Protein AF-A0A1I6SFQ9-F1 (afdb_monomer_lite)

Organism: NCBI:txid619731

Radius of gyration: 30.37 Å; chains: 1; bounding box: 78×84×82 Å

Sequence (287 aa):
MSGSRDRGQVLLVGAITVAIVFLALVAVVTGLVYTEATSSSATGNDRATTRATIHGLVDGIELLAASARNDETAQFDADLEGEIDEYVDWYRRTTVAGERVTLSVRAEVLEDEREVRRYTGARSPAAGPPRFDGEIARFRIEPGAALSDEEIVITATPEEGATRNITIAPTGDGAVSFRSPAGASCRIESTEAEFNLLTGGIDANATVPDDCEYDAIDRGIEYETIRVDPTSDAVLGSYDVVSRGPNPRTRGGDPAGVEFVDLEVRSDTGSTTSERTHRIMGFGDPS

Structure (mmCIF, N/CA/C/O backbone):
data_AF-A0A1I6SFQ9-F1
#
_entry.id   AF-A0A1I6SFQ9-F1
#
loop_
_atom_site.group_PDB
_atom_site.id
_atom_site.type_symbol
_atom_site.label_atom_id
_atom_site.label_alt_id
_atom_site.label_comp_id
_atom_site.label_asym_id
_atom_site.label_entity_id
_atom_site.label_seq_id
_atom_site.pdbx_PDB_ins_code
_atom_site.Cartn_x
_atom_site.Cartn_y
_atom_site.Cartn_z
_atom_site.occupancy
_atom_site.B_iso_or_equiv
_atom_site.auth_seq_id
_atom_site.auth_comp_id
_atom_site.auth_asym_id
_atom_site.auth_atom_id
_atom_site.pdbx_PDB_model_num
ATOM 1 N N . MET A 1 1 ? -58.178 -61.312 57.789 1.00 48.34 1 MET A N 1
ATOM 2 C CA . MET A 1 1 ? -57.826 -61.045 56.377 1.00 48.34 1 MET A CA 1
ATOM 3 C C . MET A 1 1 ? -57.714 -59.540 56.198 1.00 48.34 1 MET A C 1
ATOM 5 O O . MET A 1 1 ? -58.738 -58.892 56.068 1.00 48.34 1 MET A O 1
ATOM 9 N N . SER A 1 2 ? -56.506 -58.982 56.261 1.00 52.38 2 SER A N 1
ATOM 10 C CA . SER A 1 2 ? -56.244 -57.555 55.997 1.00 52.38 2 SER A CA 1
ATOM 11 C C . SER A 1 2 ? -54.741 -57.313 56.136 1.00 52.38 2 SER A C 1
ATOM 13 O O . SER A 1 2 ? -54.206 -57.535 57.217 1.00 52.38 2 SER A O 1
ATOM 15 N N . GLY A 1 3 ? -54.050 -56.911 55.064 1.00 53.56 3 GLY A N 1
ATOM 16 C CA . GLY A 1 3 ? -52.627 -56.558 55.186 1.00 53.56 3 GLY A CA 1
ATOM 17 C C . GLY A 1 3 ? -51.774 -56.494 53.916 1.00 53.56 3 GLY A C 1
ATOM 18 O O . GLY A 1 3 ? -50.557 -56.443 54.044 1.00 53.56 3 GLY A O 1
ATOM 19 N N . SER A 1 4 ? -52.342 -56.507 52.703 1.00 56.78 4 SER A N 1
ATOM 20 C CA . SER A 1 4 ? -51.544 -56.390 51.463 1.00 56.78 4 SER A CA 1
ATOM 21 C C . SER A 1 4 ? -51.919 -55.219 50.545 1.00 56.78 4 SER A C 1
ATOM 23 O O . SER A 1 4 ? -51.252 -55.021 49.533 1.00 56.78 4 SER A O 1
ATOM 25 N N . ARG A 1 5 ? -52.939 -54.412 50.883 1.00 55.81 5 ARG A N 1
ATOM 26 C CA . ARG A 1 5 ? -53.400 -53.298 50.028 1.00 55.81 5 ARG A CA 1
ATOM 27 C C . ARG A 1 5 ? -52.682 -51.961 50.250 1.00 55.81 5 ARG A C 1
ATOM 29 O O . ARG A 1 5 ? -52.651 -51.168 49.318 1.00 55.81 5 ARG A O 1
ATOM 36 N N . ASP A 1 6 ? -52.014 -51.750 51.384 1.00 58.47 6 ASP A N 1
ATOM 37 C CA . ASP A 1 6 ? -51.406 -50.440 51.681 1.00 58.47 6 ASP A CA 1
ATOM 38 C C . ASP A 1 6 ? -50.034 -50.216 51.023 1.00 58.47 6 ASP A C 1
ATOM 40 O O . ASP A 1 6 ? -49.673 -49.089 50.697 1.00 58.47 6 ASP A O 1
ATOM 44 N N . ARG A 1 7 ? -49.260 -51.275 50.741 1.00 57.00 7 ARG A N 1
ATOM 45 C CA . ARG A 1 7 ? -47.907 -51.114 50.165 1.00 57.00 7 ARG A CA 1
ATOM 46 C C . ARG A 1 7 ? -47.920 -50.734 48.682 1.00 57.00 7 ARG A C 1
ATOM 48 O O . ARG A 1 7 ? -47.055 -49.985 48.239 1.00 57.00 7 ARG A O 1
ATOM 55 N N . GLY A 1 8 ? -48.911 -51.213 47.926 1.00 57.72 8 GLY A N 1
ATOM 56 C CA . GLY A 1 8 ? -49.058 -50.874 46.506 1.00 57.72 8 GLY A CA 1
ATOM 57 C C . GLY A 1 8 ? -49.461 -49.414 46.288 1.00 57.72 8 GLY A C 1
ATOM 58 O O . GLY A 1 8 ? -48.982 -48.772 45.358 1.00 57.72 8 GLY A O 1
ATOM 59 N N . GLN A 1 9 ? -50.286 -48.865 47.182 1.00 62.44 9 GLN A N 1
ATOM 60 C CA . GLN A 1 9 ? -50.771 -47.491 47.074 1.00 62.44 9 GLN A CA 1
ATOM 61 C C . GLN A 1 9 ? -49.694 -46.469 47.471 1.00 62.44 9 GLN A C 1
ATOM 63 O O . GLN A 1 9 ? -49.559 -45.438 46.817 1.00 62.44 9 GLN A O 1
ATOM 68 N N . VAL A 1 10 ? -48.855 -46.791 48.464 1.00 66.06 10 VAL A N 1
ATOM 69 C CA . VAL A 1 10 ? -47.702 -45.955 48.845 1.00 66.06 10 VAL A CA 1
ATOM 70 C C . VAL A 1 10 ? -46.645 -45.909 47.734 1.00 66.06 10 VAL A C 1
ATOM 72 O O . VAL A 1 10 ? -46.112 -44.839 47.445 1.00 66.06 10 VAL A O 1
ATOM 75 N N . LEU A 1 11 ? -46.389 -47.030 47.047 1.00 69.62 11 LEU A N 1
ATOM 76 C CA . LEU A 1 11 ? -45.483 -47.050 45.890 1.00 69.62 11 LEU A CA 1
ATOM 77 C C . LEU A 1 11 ? -46.013 -46.212 44.718 1.00 69.62 11 LEU A C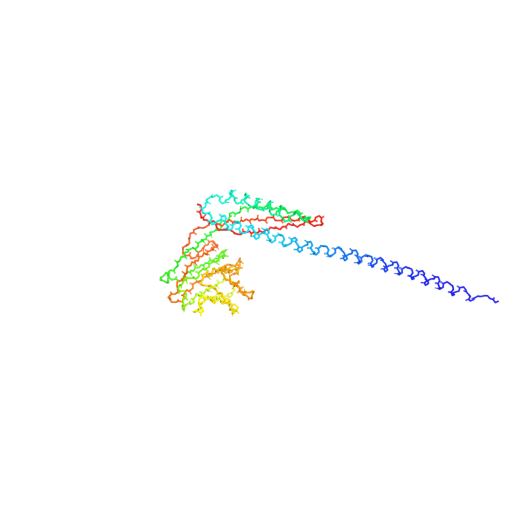 1
ATOM 79 O O . LEU A 1 11 ? -45.241 -45.509 44.068 1.00 69.62 11 LEU A O 1
ATOM 83 N N . LEU A 1 12 ? -47.326 -46.241 44.477 1.00 75.69 12 LEU A N 1
ATOM 84 C CA . LEU A 1 12 ? -47.951 -45.484 43.393 1.00 75.69 12 LEU A CA 1
ATOM 85 C C . LEU A 1 12 ? -47.906 -43.968 43.643 1.00 75.69 12 LEU A C 1
ATOM 87 O O . LEU A 1 12 ? -47.567 -43.208 42.738 1.00 75.69 12 LEU A O 1
ATOM 91 N N . VAL A 1 13 ? -48.164 -43.523 44.877 1.00 77.50 13 VAL A N 1
ATOM 92 C CA . VAL A 1 13 ? -48.052 -42.099 45.249 1.00 77.50 13 VAL A CA 1
ATOM 93 C C . VAL A 1 13 ? -46.595 -41.621 45.187 1.00 77.50 13 VAL A C 1
ATOM 95 O O . VAL A 1 13 ? -46.325 -40.515 44.709 1.00 77.50 13 VAL A O 1
ATOM 98 N N . GLY A 1 14 ? -45.642 -42.469 45.590 1.00 77.94 14 GLY A N 1
ATOM 99 C CA . GLY A 1 14 ? -44.212 -42.177 45.471 1.00 77.94 14 GLY A CA 1
ATOM 100 C C . GLY A 1 14 ? -43.769 -41.968 44.019 1.00 77.94 14 GLY A C 1
ATOM 101 O O . GLY A 1 14 ? -43.114 -40.973 43.714 1.00 77.94 14 GLY A O 1
ATOM 102 N N . ALA A 1 15 ? -44.187 -42.848 43.105 1.00 78.88 15 ALA A N 1
ATOM 103 C CA . ALA A 1 15 ? -43.828 -42.761 41.688 1.00 78.88 15 ALA A CA 1
ATOM 104 C C . ALA A 1 15 ? -44.394 -41.505 41.000 1.00 78.88 15 ALA A C 1
ATOM 106 O O . ALA A 1 15 ? -43.684 -40.852 40.235 1.00 78.88 15 ALA A O 1
ATOM 107 N N . ILE A 1 16 ? -45.640 -41.124 41.308 1.00 82.06 16 ILE A N 1
ATOM 108 C CA . ILE A 1 16 ? -46.265 -39.913 40.747 1.00 82.06 16 ILE A CA 1
ATOM 109 C C . ILE A 1 16 ? -45.528 -38.655 41.214 1.00 82.06 16 ILE A C 1
ATOM 111 O O . ILE A 1 16 ? -45.249 -37.767 40.411 1.00 82.06 16 ILE A O 1
ATOM 115 N N . THR A 1 17 ? -45.162 -38.594 42.494 1.00 80.31 17 THR A N 1
ATOM 116 C CA . THR A 1 17 ? -44.443 -37.439 43.050 1.00 80.31 17 THR A CA 1
ATOM 117 C C . THR A 1 17 ? -43.078 -37.268 42.381 1.00 80.31 17 THR A C 1
ATOM 119 O O . THR A 1 17 ? -42.715 -36.164 41.982 1.00 80.31 17 THR A O 1
ATOM 122 N N . VAL A 1 18 ? -42.349 -38.371 42.176 1.00 79.62 18 VAL A N 1
ATOM 123 C CA . VAL A 1 18 ? -41.058 -38.358 41.472 1.00 79.62 18 VAL A CA 1
ATOM 124 C C . VAL A 1 18 ? -41.223 -37.908 40.016 1.00 79.62 18 VAL A C 1
ATOM 126 O O . VAL A 1 18 ? -40.456 -37.069 39.548 1.00 79.62 18 VAL A O 1
ATOM 129 N N . ALA A 1 19 ? -42.251 -38.388 39.311 1.00 82.38 19 ALA A N 1
ATOM 130 C CA . ALA A 1 19 ? -42.521 -37.984 37.931 1.00 82.38 19 ALA A CA 1
ATOM 131 C C . ALA A 1 19 ? -42.816 -36.479 37.797 1.00 82.38 19 ALA A C 1
ATOM 133 O O . ALA A 1 19 ? -42.332 -35.843 36.863 1.00 82.38 19 ALA A O 1
ATOM 134 N N . ILE A 1 20 ? -43.556 -35.893 38.746 1.00 81.06 20 ILE A N 1
ATOM 135 C CA . ILE A 1 20 ? -43.849 -34.450 38.764 1.00 81.06 20 ILE A CA 1
ATOM 136 C C . ILE A 1 20 ? -42.570 -33.633 38.977 1.00 81.06 20 ILE A C 1
ATOM 138 O O . ILE A 1 20 ? -42.370 -32.631 38.294 1.00 81.06 20 ILE A O 1
ATOM 142 N N . VAL A 1 21 ? -41.679 -34.072 39.873 1.00 80.69 21 VAL A N 1
ATOM 143 C CA . VAL A 1 21 ? -40.386 -33.404 40.099 1.00 80.69 21 VAL A CA 1
ATOM 144 C C . VAL A 1 21 ? -39.522 -33.441 38.837 1.00 80.69 21 VAL A C 1
ATOM 146 O O . VAL A 1 21 ? -38.960 -32.415 38.458 1.00 80.69 21 VAL A O 1
ATOM 149 N N . PHE A 1 22 ? -39.460 -34.580 38.141 1.00 77.94 22 PHE A N 1
ATOM 150 C CA . PHE A 1 22 ? -38.730 -34.674 36.874 1.00 77.94 22 PHE A CA 1
ATOM 151 C C . PHE A 1 22 ? -39.355 -33.815 35.771 1.00 77.94 22 PHE A C 1
ATOM 153 O O . PHE A 1 22 ? -38.622 -33.150 35.045 1.00 77.94 22 PHE A O 1
ATOM 160 N N . LEU A 1 23 ? -40.685 -33.762 35.667 1.00 75.75 23 LEU A N 1
ATOM 161 C CA . LEU A 1 23 ? -41.371 -32.887 34.710 1.00 75.75 23 LEU A CA 1
ATOM 162 C C . LEU A 1 23 ? -41.092 -31.404 34.982 1.00 75.75 23 LEU A C 1
ATOM 164 O O . LEU A 1 23 ? -40.821 -30.658 34.043 1.00 75.75 23 LEU A O 1
ATOM 168 N N . ALA A 1 24 ? -41.099 -30.982 36.249 1.00 68.94 24 ALA A N 1
ATOM 169 C CA . ALA A 1 24 ? -40.755 -29.615 36.633 1.00 68.94 24 ALA A CA 1
ATOM 170 C C . ALA A 1 24 ? -39.286 -29.288 36.317 1.00 68.94 24 ALA A C 1
ATOM 172 O O . ALA A 1 24 ? -39.000 -28.226 35.772 1.00 68.94 24 ALA A O 1
ATOM 173 N N . LEU A 1 25 ? -38.361 -30.217 36.586 1.00 69.00 25 LEU A N 1
ATOM 174 C CA . LEU A 1 25 ? -36.943 -30.055 36.256 1.00 69.00 25 LEU A CA 1
ATOM 175 C C . LEU A 1 25 ? -36.728 -29.927 34.740 1.00 69.00 25 LEU A C 1
ATOM 177 O O . LEU A 1 25 ? -36.032 -29.021 34.293 1.00 69.00 25 LEU A O 1
ATOM 181 N N . VAL A 1 26 ? -37.359 -30.794 33.941 1.00 70.50 26 VAL A N 1
ATOM 182 C CA . VAL A 1 26 ? -37.271 -30.752 32.472 1.00 70.50 26 VAL A CA 1
ATOM 183 C C . VAL A 1 26 ? -37.864 -29.454 31.928 1.00 70.50 26 VAL A C 1
ATOM 185 O O . VAL A 1 26 ? -37.277 -28.856 31.031 1.00 70.50 26 VAL A O 1
ATOM 188 N N . ALA A 1 27 ? -38.976 -28.968 32.484 1.00 63.00 27 ALA A N 1
ATOM 189 C CA . ALA A 1 27 ? -39.558 -27.683 32.103 1.00 63.00 27 ALA A CA 1
ATOM 190 C C . ALA A 1 27 ? -38.635 -26.497 32.439 1.00 63.00 27 ALA A C 1
ATOM 192 O O . ALA A 1 27 ? -38.504 -25.589 31.623 1.00 63.00 27 ALA A O 1
ATOM 193 N N . VAL A 1 28 ? -37.945 -26.521 33.587 1.00 62.75 28 VAL A N 1
ATOM 194 C CA . VAL A 1 28 ? -36.959 -25.490 33.963 1.00 62.75 28 VAL A CA 1
ATOM 195 C C . VAL A 1 28 ? -35.735 -25.528 33.048 1.00 62.75 28 VAL A C 1
ATOM 197 O O . VAL A 1 28 ? -35.312 -24.482 32.568 1.00 62.75 28 VAL A O 1
ATOM 200 N N . VAL A 1 29 ? -35.196 -26.713 32.745 1.00 57.41 29 VAL A N 1
ATOM 201 C CA . VAL A 1 29 ? -34.039 -26.861 31.843 1.00 57.41 29 VAL A CA 1
ATOM 202 C C . VAL A 1 29 ? -34.402 -26.449 30.417 1.00 57.41 29 VAL A C 1
ATOM 204 O O . VAL A 1 29 ? -33.643 -25.736 29.771 1.00 57.41 29 VAL A O 1
ATOM 207 N N . THR A 1 30 ? -35.586 -26.823 29.935 1.00 54.91 30 THR A N 1
ATOM 208 C CA . THR A 1 30 ? -36.040 -26.473 28.580 1.00 54.91 30 THR A CA 1
ATOM 209 C C . THR A 1 30 ? -36.409 -24.989 28.486 1.00 54.91 30 THR A C 1
ATOM 211 O O . THR A 1 30 ? -36.141 -24.355 27.470 1.00 54.91 30 THR A O 1
ATOM 214 N N . GLY A 1 31 ? -36.955 -24.407 29.561 1.00 44.34 31 GLY A N 1
ATOM 215 C CA . GLY A 1 31 ? -37.181 -22.967 29.691 1.00 44.34 31 GLY A CA 1
ATOM 216 C C . GLY A 1 31 ? -35.876 -22.169 29.696 1.00 44.34 31 GLY A C 1
ATOM 217 O O . GLY A 1 31 ? -35.768 -21.185 28.969 1.00 44.34 31 GLY A O 1
ATOM 218 N N . LEU A 1 32 ? -34.855 -22.622 30.431 1.00 47.19 32 LEU A N 1
ATOM 219 C CA . LEU A 1 32 ? -33.516 -22.019 30.418 1.00 47.19 32 LEU A CA 1
ATOM 220 C C . LEU A 1 32 ? -32.872 -22.103 29.031 1.00 47.19 32 LEU A C 1
ATOM 222 O O . LEU A 1 32 ? -32.434 -21.081 28.517 1.00 47.19 32 LEU A O 1
ATOM 226 N N . VAL A 1 33 ? -32.922 -23.262 28.367 1.00 41.94 33 VAL A N 1
ATOM 227 C CA . VAL A 1 33 ? -32.357 -23.437 27.017 1.00 41.94 33 VAL A CA 1
ATOM 228 C C . VAL A 1 33 ? -33.062 -22.554 25.974 1.00 41.94 33 VAL A C 1
ATOM 230 O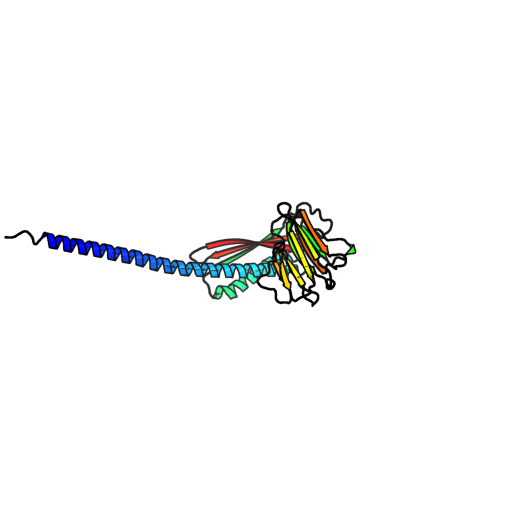 O . VAL A 1 33 ? -32.399 -21.999 25.102 1.00 41.94 33 VAL A O 1
ATOM 233 N N . TYR A 1 34 ? -34.379 -22.334 26.074 1.00 32.28 34 TYR A N 1
ATOM 234 C CA . TYR A 1 34 ? -35.097 -21.418 25.169 1.00 32.28 34 TYR A CA 1
ATOM 235 C C . TYR A 1 34 ? -34.816 -19.932 25.446 1.00 32.28 34 TYR A C 1
ATOM 237 O O . TYR A 1 34 ? -34.863 -19.114 24.523 1.00 32.28 34 TYR A O 1
ATOM 245 N N . THR A 1 35 ? -34.499 -19.580 26.695 1.00 37.50 35 THR A N 1
ATOM 246 C CA . THR A 1 35 ? -34.158 -18.201 27.082 1.00 37.50 35 THR A CA 1
ATOM 247 C C . THR A 1 35 ? -32.680 -17.881 26.805 1.00 37.50 35 THR A C 1
ATOM 249 O O . THR A 1 35 ? -32.341 -16.751 26.465 1.00 37.50 35 THR A O 1
ATOM 252 N N . GLU A 1 36 ? -31.792 -18.878 26.847 1.00 35.34 36 GLU A N 1
ATOM 253 C CA . GLU A 1 36 ? -30.385 -18.735 26.446 1.00 35.34 36 GLU A CA 1
ATOM 254 C C . GLU A 1 36 ? -30.214 -18.739 24.916 1.00 35.34 36 GLU A C 1
ATOM 256 O O . GLU A 1 36 ? -29.416 -17.964 24.384 1.00 35.34 36 GLU A O 1
ATOM 261 N N . ALA A 1 37 ? -31.017 -19.521 24.182 1.00 36.59 37 ALA A N 1
ATOM 262 C CA . ALA A 1 37 ? -30.967 -19.556 22.719 1.00 36.59 37 ALA A CA 1
ATOM 263 C C . ALA A 1 37 ? -31.456 -18.253 22.055 1.00 36.59 37 ALA A C 1
ATOM 265 O O . ALA A 1 37 ? -30.907 -17.855 21.031 1.00 36.59 37 ALA A O 1
ATOM 266 N N . THR A 1 38 ? -32.430 -17.549 22.645 1.00 37.94 38 THR A N 1
ATOM 267 C CA . THR A 1 38 ? -32.891 -16.242 22.135 1.00 37.94 38 THR A CA 1
ATOM 268 C C . THR A 1 38 ? -31.951 -15.087 22.494 1.00 37.94 38 THR A C 1
ATOM 270 O O . THR A 1 38 ? -31.861 -14.122 21.737 1.00 37.94 38 THR A O 1
ATOM 273 N N . SER A 1 39 ? -31.187 -15.203 23.587 1.00 34.09 39 SER A N 1
ATOM 274 C CA . SER A 1 39 ? -30.098 -14.272 23.918 1.00 34.09 39 SER A CA 1
ATOM 275 C C . SER A 1 39 ? -28.929 -14.427 22.936 1.00 34.09 39 SER A C 1
ATOM 277 O O . SER A 1 39 ? -28.506 -13.449 22.322 1.00 34.09 39 SER A O 1
ATOM 279 N N . SER A 1 40 ? -28.484 -15.665 22.684 1.00 35.44 40 SER A N 1
ATOM 280 C CA . SER A 1 40 ? -27.331 -15.956 21.821 1.00 35.44 40 SER A CA 1
ATOM 281 C C . SER A 1 40 ? -27.526 -15.576 20.347 1.00 35.44 40 SER A C 1
ATOM 283 O O . SER A 1 40 ? -26.546 -15.236 19.682 1.00 35.44 40 SER A O 1
ATOM 285 N N . SER A 1 41 ? -28.748 -15.639 19.808 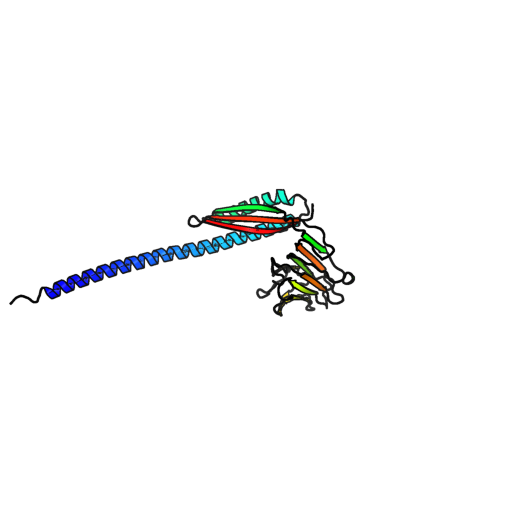1.00 40.12 41 SER A N 1
ATOM 286 C CA . SER A 1 41 ? -29.023 -15.259 18.414 1.00 40.12 41 SER A CA 1
ATOM 287 C C . SER A 1 41 ? -29.071 -13.743 18.200 1.00 40.12 41 SER A C 1
ATOM 289 O O . SER A 1 41 ? -28.688 -13.275 17.131 1.00 40.12 41 SER A O 1
ATOM 291 N N . ALA A 1 42 ? -29.490 -12.971 19.209 1.00 44.31 42 ALA A N 1
ATOM 292 C CA . ALA A 1 42 ? -29.471 -11.509 19.151 1.00 44.31 42 ALA A CA 1
ATOM 293 C C . ALA A 1 42 ? -28.041 -10.965 19.320 1.00 44.31 42 ALA A C 1
ATOM 295 O O . ALA A 1 42 ? -27.586 -10.174 18.502 1.00 44.31 42 ALA A O 1
ATOM 296 N N . THR A 1 43 ? -27.263 -11.488 20.281 1.00 50.72 43 THR A N 1
ATOM 297 C CA . THR A 1 43 ? -25.874 -11.023 20.483 1.00 50.72 43 THR A CA 1
ATOM 298 C C . THR A 1 43 ? -24.936 -11.385 19.326 1.00 50.72 43 THR A C 1
ATOM 300 O O . THR A 1 43 ? -23.926 -10.714 19.121 1.00 50.72 43 THR A O 1
ATOM 303 N N . GLY A 1 44 ? -25.221 -12.467 18.592 1.00 48.25 44 GLY A N 1
ATOM 304 C CA . GLY A 1 44 ? -24.436 -12.880 17.426 1.00 48.25 44 GLY A CA 1
ATOM 305 C C . GLY A 1 44 ? -24.612 -11.941 16.231 1.00 48.25 44 GLY A C 1
ATOM 306 O O . GLY A 1 44 ? -23.620 -11.539 15.625 1.00 48.25 44 GLY A O 1
ATOM 307 N N . ASN A 1 45 ? -25.857 -11.548 15.943 1.00 52.81 45 ASN A N 1
ATOM 308 C CA . ASN A 1 45 ? -26.162 -10.609 14.865 1.00 52.81 45 ASN A CA 1
ATOM 309 C C . ASN A 1 45 ? -25.694 -9.188 15.217 1.00 52.81 45 ASN A C 1
ATOM 311 O O . ASN A 1 45 ? -25.017 -8.564 14.408 1.00 52.81 45 ASN A O 1
ATOM 315 N N . ASP A 1 46 ? -25.929 -8.730 16.453 1.00 56.22 46 ASP A N 1
ATOM 316 C CA . ASP A 1 46 ? -25.522 -7.392 16.905 1.00 56.22 46 ASP A CA 1
ATOM 317 C C . ASP A 1 46 ? -23.996 -7.195 16.835 1.00 56.22 46 ASP A C 1
ATOM 319 O O . ASP A 1 46 ? -23.515 -6.125 16.463 1.00 56.22 46 ASP A O 1
ATOM 323 N N . ARG A 1 47 ? -23.200 -8.238 17.124 1.00 59.69 47 ARG A N 1
ATOM 324 C CA . ARG A 1 47 ? -21.730 -8.188 16.991 1.00 59.69 47 ARG A CA 1
ATOM 325 C C . ARG A 1 47 ? -21.255 -8.174 15.543 1.00 59.69 47 ARG A C 1
ATOM 327 O O . ARG A 1 47 ? -20.274 -7.493 15.248 1.00 59.69 47 ARG A O 1
ATOM 334 N N . ALA A 1 48 ? -21.894 -8.946 14.665 1.00 61.12 48 ALA A N 1
ATOM 335 C CA . ALA A 1 48 ? -21.542 -8.977 13.248 1.00 61.12 48 ALA A CA 1
ATOM 336 C C . ALA A 1 48 ? -21.834 -7.622 12.592 1.00 61.12 48 ALA A C 1
ATOM 338 O O . ALA A 1 48 ? -20.957 -7.078 11.920 1.00 61.12 48 ALA A O 1
ATOM 339 N N . THR A 1 49 ? -23.001 -7.036 12.878 1.00 66.00 49 THR A N 1
ATOM 340 C CA . THR A 1 49 ? -23.359 -5.713 12.365 1.00 66.00 49 THR A CA 1
ATOM 341 C C . THR A 1 49 ? -22.476 -4.621 12.958 1.00 66.00 49 THR A C 1
ATOM 343 O O . THR A 1 49 ? -21.887 -3.859 12.203 1.00 66.00 49 THR A O 1
ATOM 346 N N . THR A 1 50 ? -22.236 -4.620 14.278 1.00 67.06 50 THR A N 1
ATOM 347 C CA . THR A 1 50 ? -21.299 -3.669 14.912 1.00 67.06 50 THR A CA 1
ATOM 348 C C . THR A 1 50 ? -19.906 -3.741 14.279 1.00 67.06 50 THR A C 1
ATOM 350 O O . THR A 1 50 ? -19.284 -2.712 14.034 1.00 67.06 50 THR A O 1
ATOM 353 N N . ARG A 1 51 ? -19.403 -4.943 13.966 1.00 67.19 51 ARG A N 1
ATOM 354 C CA . ARG A 1 51 ? -18.093 -5.103 13.318 1.00 67.19 51 ARG A CA 1
ATOM 355 C C . ARG A 1 51 ? -18.076 -4.547 11.891 1.00 67.19 51 ARG A C 1
ATOM 357 O O . ARG A 1 51 ? -17.086 -3.914 11.536 1.00 67.19 51 ARG A O 1
ATOM 364 N N . ALA A 1 52 ? -19.126 -4.779 11.105 1.00 67.88 52 ALA A N 1
ATOM 365 C CA . ALA A 1 52 ? -19.247 -4.237 9.751 1.00 67.88 52 ALA A CA 1
ATOM 366 C C . ALA A 1 52 ? -19.345 -2.702 9.763 1.00 67.88 52 ALA A C 1
ATOM 368 O O . ALA A 1 52 ? -18.662 -2.038 8.989 1.00 67.88 52 ALA A O 1
ATOM 369 N N . THR A 1 53 ? -20.113 -2.141 10.701 1.00 72.06 53 THR A N 1
ATOM 370 C CA . THR A 1 53 ? -20.238 -0.692 10.907 1.00 72.06 53 THR A CA 1
ATOM 371 C C . THR A 1 53 ? -18.904 -0.063 11.320 1.00 72.06 53 THR A C 1
ATOM 373 O O . THR A 1 53 ? -18.519 0.974 10.792 1.00 72.06 53 THR A O 1
ATOM 376 N N . ILE A 1 54 ? -18.149 -0.702 12.222 1.00 71.75 54 ILE A N 1
ATOM 377 C CA . ILE A 1 54 ? -16.808 -0.225 12.595 1.00 71.75 54 ILE A CA 1
ATOM 378 C C . ILE A 1 54 ? -15.843 -0.310 11.404 1.00 71.75 54 ILE A C 1
ATOM 380 O O . ILE A 1 54 ? -15.072 0.620 11.212 1.00 71.75 54 ILE A O 1
ATOM 384 N N . HIS A 1 55 ? -15.893 -1.375 10.593 1.00 72.50 55 HIS A N 1
ATOM 385 C CA . HIS A 1 55 ? -15.063 -1.466 9.382 1.00 72.50 55 HIS A CA 1
ATOM 386 C C . HIS A 1 55 ? -15.360 -0.331 8.404 1.00 72.50 55 HIS A C 1
ATOM 388 O O . HIS A 1 55 ? -14.449 0.404 8.058 1.00 72.50 55 HIS A O 1
ATOM 394 N N . GLY A 1 56 ? -16.626 -0.113 8.036 1.00 73.44 56 GLY A N 1
ATOM 395 C CA . GLY A 1 56 ? -16.971 0.958 7.093 1.00 73.44 56 GLY A CA 1
ATOM 396 C C . GLY A 1 56 ? -16.622 2.362 7.604 1.00 73.44 56 GLY A C 1
ATOM 397 O O . GLY A 1 56 ? -16.311 3.250 6.812 1.00 73.44 56 GLY A O 1
ATOM 398 N N . LEU A 1 57 ? -16.649 2.570 8.924 1.00 78.12 57 LEU A N 1
ATOM 399 C CA . LEU A 1 57 ? -16.160 3.801 9.537 1.00 78.12 57 LEU A CA 1
ATOM 400 C C . LEU A 1 57 ? -14.637 3.941 9.385 1.00 78.12 57 LEU A C 1
ATOM 402 O O . LEU A 1 57 ? -14.178 4.988 8.940 1.00 78.12 57 LEU A O 1
ATOM 406 N N . VAL A 1 58 ? -13.873 2.905 9.751 1.00 75.31 58 VAL A N 1
ATOM 407 C CA . VAL A 1 58 ? -12.404 2.902 9.656 1.00 75.31 58 VAL A CA 1
ATOM 408 C C . VAL A 1 58 ? -11.964 3.101 8.208 1.00 75.31 58 VAL A C 1
ATOM 410 O O . VAL A 1 58 ? -11.190 4.014 7.954 1.00 75.31 58 VAL A O 1
ATOM 413 N N . ASP A 1 59 ? -12.522 2.343 7.263 1.00 71.62 59 ASP A N 1
ATOM 414 C CA . ASP A 1 59 ? -12.180 2.430 5.838 1.00 71.62 59 ASP A CA 1
ATOM 415 C C . ASP A 1 59 ? -12.453 3.836 5.272 1.00 71.62 59 ASP A C 1
ATOM 417 O O . ASP A 1 59 ? -11.666 4.374 4.495 1.00 71.62 59 ASP A O 1
ATOM 421 N N . GLY A 1 60 ? -13.554 4.473 5.686 1.00 72.94 60 GLY A N 1
ATOM 422 C CA . GLY A 1 60 ? -13.866 5.840 5.266 1.00 72.94 60 GLY A CA 1
ATOM 423 C C . GLY A 1 60 ? -12.922 6.891 5.851 1.00 72.94 60 GLY A C 1
ATOM 424 O O . GLY A 1 60 ? -12.568 7.840 5.158 1.00 72.94 60 GLY A O 1
ATOM 425 N N . ILE A 1 61 ? -12.468 6.707 7.094 1.00 75.94 61 ILE A N 1
ATOM 426 C CA . ILE A 1 61 ? -11.466 7.586 7.713 1.00 75.94 61 ILE A CA 1
ATOM 427 C C . ILE A 1 61 ? -10.087 7.353 7.094 1.00 75.94 61 ILE A C 1
ATOM 429 O O . ILE A 1 61 ? -9.361 8.315 6.868 1.00 75.94 61 ILE A O 1
ATOM 433 N N . GLU A 1 62 ? -9.732 6.112 6.753 1.00 66.88 62 GLU A N 1
ATOM 434 C CA . GLU A 1 62 ? -8.525 5.818 5.974 1.00 66.88 62 GLU A CA 1
ATOM 435 C C . GLU A 1 62 ? -8.561 6.520 4.611 1.00 66.88 62 GLU A C 1
ATOM 437 O O . GLU A 1 62 ? -7.553 7.092 4.192 1.00 66.88 62 GLU A O 1
ATOM 442 N N . LEU A 1 63 ? -9.723 6.535 3.947 1.00 67.44 63 LEU A N 1
ATOM 443 C CA . LEU A 1 63 ? -9.908 7.239 2.680 1.00 67.44 63 LEU A CA 1
ATOM 444 C C . LEU A 1 63 ? -9.798 8.760 2.840 1.00 67.44 63 LEU A C 1
ATOM 446 O O . LEU A 1 63 ? -9.117 9.383 2.034 1.00 67.44 63 LEU A O 1
ATOM 450 N N . LEU A 1 64 ? -10.415 9.348 3.868 1.00 72.56 64 LEU A N 1
ATOM 451 C CA . LEU A 1 64 ? -10.315 10.786 4.158 1.00 72.56 64 LEU A CA 1
ATOM 452 C C . LEU A 1 64 ? -8.885 11.200 4.488 1.00 72.56 64 LEU A C 1
ATOM 454 O O . LEU A 1 64 ? -8.344 12.135 3.905 1.00 72.56 64 LEU A O 1
ATOM 458 N N . ALA A 1 65 ? -8.225 10.434 5.353 1.00 69.19 65 ALA A N 1
ATOM 459 C CA . ALA A 1 65 ? -6.819 10.633 5.658 1.00 69.19 65 ALA A CA 1
ATOM 460 C C . ALA A 1 65 ? -5.937 10.454 4.412 1.00 69.19 65 ALA A C 1
ATOM 462 O O . ALA A 1 65 ? -4.858 11.030 4.338 1.00 69.19 65 ALA A O 1
ATOM 463 N N . ALA A 1 66 ? -6.348 9.654 3.424 1.00 64.12 66 ALA A N 1
ATOM 464 C CA . ALA A 1 66 ? -5.655 9.559 2.143 1.00 64.12 66 ALA A CA 1
ATOM 465 C C . ALA A 1 66 ? -5.976 10.734 1.201 1.00 64.12 66 ALA A C 1
ATOM 467 O O . ALA A 1 66 ? -5.069 11.188 0.507 1.00 64.12 66 ALA A O 1
ATOM 468 N N . SER A 1 67 ? -7.217 11.237 1.172 1.00 64.94 67 SER A N 1
ATOM 469 C CA . SER A 1 67 ? -7.632 12.342 0.299 1.00 64.94 67 SER A CA 1
ATOM 470 C C . SER A 1 67 ? -7.072 13.680 0.755 1.00 64.94 67 SER A C 1
ATOM 472 O O . SER A 1 67 ? -6.490 14.385 -0.062 1.00 64.94 67 SER A O 1
ATOM 474 N N . ALA A 1 68 ? -7.150 13.978 2.053 1.00 64.44 68 ALA A N 1
ATOM 475 C CA . ALA A 1 68 ? -6.618 15.207 2.635 1.00 64.44 68 ALA A CA 1
ATOM 476 C C . ALA A 1 68 ? -5.096 15.348 2.426 1.00 64.44 68 ALA A C 1
ATOM 478 O O . ALA A 1 68 ? -4.567 16.448 2.476 1.00 64.44 68 ALA A O 1
ATOM 479 N N . ARG A 1 69 ? -4.386 14.246 2.138 1.00 61.12 69 ARG A N 1
ATOM 480 C CA . ARG A 1 69 ? -2.946 14.250 1.811 1.00 61.12 69 ARG A CA 1
ATOM 481 C C . ARG A 1 69 ? -2.633 14.506 0.343 1.00 61.12 69 ARG A C 1
ATOM 483 O O . ARG A 1 69 ? -1.500 14.850 0.029 1.00 61.12 69 ARG A O 1
ATOM 490 N N . ASN A 1 70 ? -3.583 14.258 -0.558 1.00 58.03 70 ASN A N 1
ATOM 491 C CA . ASN A 1 70 ? -3.394 14.536 -1.983 1.00 58.03 70 ASN A CA 1
ATOM 492 C C . ASN A 1 70 ? -3.594 16.024 -2.293 1.00 58.03 70 ASN A C 1
ATOM 494 O O . ASN A 1 70 ? -3.068 16.513 -3.291 1.00 58.03 70 ASN A O 1
ATOM 498 N N . ASP A 1 71 ? -4.332 16.733 -1.441 1.00 54.59 71 ASP A N 1
ATOM 499 C CA . ASP A 1 71 ? -4.422 18.183 -1.479 1.00 54.59 71 ASP A CA 1
ATOM 500 C C . ASP A 1 71 ? -3.160 18.749 -0.802 1.00 54.59 71 ASP A C 1
ATOM 502 O O . ASP A 1 71 ? -3.028 18.720 0.414 1.00 54.59 71 ASP A O 1
ATOM 506 N N . GLU A 1 72 ? -2.186 19.189 -1.608 1.00 48.91 72 GLU A N 1
ATOM 507 C CA . GLU A 1 72 ? -0.853 19.710 -1.228 1.00 48.91 72 GLU A CA 1
ATOM 508 C C . GLU A 1 72 ? -0.894 21.001 -0.364 1.00 48.91 72 GLU A C 1
ATOM 510 O O . GLU A 1 72 ? -0.255 22.011 -0.682 1.00 48.91 72 GLU A O 1
ATOM 515 N N . THR A 1 73 ? -1.666 21.045 0.720 1.00 47.09 73 THR A N 1
ATOM 516 C CA . THR A 1 73 ? -1.770 22.210 1.602 1.00 47.09 73 THR A CA 1
ATOM 517 C C . THR A 1 73 ? -1.316 21.871 3.017 1.00 47.09 73 THR A C 1
ATOM 519 O O . THR A 1 73 ? -1.718 20.885 3.623 1.00 47.09 73 THR A O 1
ATOM 522 N N . ALA A 1 74 ? -0.503 22.759 3.598 1.00 49.16 74 ALA A N 1
ATOM 523 C CA . ALA A 1 74 ? -0.017 22.707 4.983 1.00 49.16 74 ALA A CA 1
ATOM 524 C C . ALA A 1 74 ? -1.128 22.840 6.059 1.00 49.16 74 ALA A C 1
ATOM 526 O O . ALA A 1 74 ? -0.855 23.243 7.186 1.00 49.16 74 ALA A O 1
ATOM 527 N N . GLN A 1 75 ? -2.389 22.581 5.705 1.00 51.44 75 GLN A N 1
ATOM 528 C CA . GLN A 1 75 ? -3.554 22.637 6.591 1.00 51.44 75 GLN A CA 1
ATOM 529 C C . GLN A 1 75 ? -3.995 21.257 7.096 1.00 51.44 75 GLN A C 1
ATOM 531 O O . GLN A 1 75 ? -4.993 21.174 7.808 1.00 51.44 75 GLN A O 1
ATOM 536 N N . PHE A 1 76 ? -3.235 20.206 6.770 1.00 56.09 76 PHE A N 1
ATOM 537 C CA . PHE A 1 76 ? -3.562 18.816 7.077 1.00 56.09 76 PHE A CA 1
ATOM 538 C C . PHE A 1 76 ? -4.016 18.596 8.531 1.00 56.09 76 PHE A C 1
ATOM 540 O O . PHE A 1 76 ? -5.090 18.047 8.743 1.00 56.09 76 PHE A O 1
ATOM 547 N N . ASP A 1 77 ? -3.286 19.105 9.527 1.00 57.62 77 ASP A N 1
ATOM 548 C CA . ASP A 1 77 ? -3.597 18.826 10.938 1.00 57.62 77 ASP A CA 1
ATOM 549 C C . ASP A 1 77 ? -4.914 19.434 11.438 1.00 57.62 77 ASP A C 1
ATOM 551 O O . ASP A 1 77 ? -5.699 18.767 12.111 1.00 57.62 77 ASP A O 1
ATOM 555 N N . ALA A 1 78 ? -5.169 20.711 11.138 1.00 60.28 78 ALA A N 1
ATOM 556 C CA . ALA A 1 78 ? -6.343 21.402 11.672 1.00 60.28 78 ALA A CA 1
ATOM 557 C C . ALA A 1 78 ? -7.628 21.031 10.920 1.00 60.28 78 ALA A C 1
ATOM 559 O O . ALA A 1 78 ? -8.704 21.006 11.523 1.00 60.28 78 ALA A O 1
ATOM 560 N N . ASP A 1 79 ? -7.513 20.745 9.621 1.00 68.00 79 ASP A N 1
ATOM 561 C CA . ASP A 1 79 ? -8.663 20.415 8.786 1.00 68.00 79 ASP A CA 1
ATOM 562 C C . ASP A 1 79 ? -9.006 18.916 8.883 1.00 68.00 79 ASP A C 1
ATOM 564 O O . ASP A 1 79 ? -10.189 18.583 8.920 1.00 68.00 79 ASP A O 1
ATOM 568 N N . LEU A 1 80 ? -8.030 18.008 9.060 1.00 72.44 80 LEU A N 1
ATOM 569 C CA . LEU A 1 80 ? -8.302 16.567 9.161 1.00 72.44 80 LEU A CA 1
ATOM 570 C C . LEU A 1 80 ? -9.105 16.192 10.409 1.00 72.44 80 LEU A C 1
ATOM 572 O O . LEU A 1 80 ? -10.043 15.405 10.300 1.00 72.44 80 LEU A O 1
ATOM 576 N N . GLU A 1 81 ? -8.772 16.721 11.592 1.00 72.62 81 GLU A N 1
ATOM 577 C CA . GLU A 1 81 ? -9.570 16.442 12.798 1.00 72.62 81 GLU A CA 1
ATOM 578 C C . GLU A 1 81 ? -11.030 16.890 12.601 1.00 72.62 81 GLU A C 1
ATOM 580 O O . GLU A 1 81 ? -11.959 16.150 12.932 1.00 72.62 81 GLU A O 1
ATOM 585 N N . GLY A 1 82 ? -11.237 18.057 11.979 1.00 78.69 82 GLY A N 1
ATOM 586 C CA . GLY A 1 82 ? -12.564 18.575 11.644 1.00 78.69 82 GLY A CA 1
ATOM 587 C C . GLY A 1 82 ? -13.305 17.735 10.598 1.00 78.69 82 GLY A C 1
ATOM 588 O O . GLY A 1 82 ? -14.499 17.476 10.755 1.00 78.69 82 GLY A O 1
ATOM 589 N N . GLU A 1 83 ? -12.612 17.272 9.558 1.00 79.06 83 GLU A N 1
ATOM 590 C CA . GLU A 1 83 ? -13.171 16.395 8.524 1.00 79.06 83 GLU A CA 1
ATOM 591 C C . GLU A 1 83 ? -13.521 15.007 9.068 1.00 79.06 83 GLU A C 1
ATOM 593 O O . GLU A 1 83 ? -14.561 14.448 8.711 1.00 79.06 83 GLU A O 1
ATOM 598 N N . ILE A 1 84 ? -12.698 14.455 9.966 1.00 79.75 84 ILE A N 1
ATOM 599 C CA . ILE A 1 84 ? -12.996 13.197 10.655 1.00 79.75 84 ILE A CA 1
ATOM 600 C C . ILE A 1 84 ? -14.245 13.367 11.516 1.00 79.75 84 ILE A C 1
ATOM 602 O O . ILE A 1 84 ? -15.142 12.526 11.437 1.00 79.75 84 ILE A O 1
ATOM 606 N N . ASP A 1 85 ? -14.346 14.444 12.296 1.00 81.50 85 ASP A N 1
ATOM 607 C CA . ASP A 1 85 ? -15.533 14.727 13.106 1.00 81.50 85 ASP A CA 1
ATOM 608 C C . ASP A 1 85 ? -16.789 14.884 12.231 1.00 81.50 85 ASP A C 1
ATOM 610 O O . ASP A 1 85 ? -17.830 14.279 12.519 1.00 81.50 85 ASP A O 1
ATOM 614 N N . GLU A 1 86 ? -16.698 15.622 11.118 1.00 84.50 86 GLU A N 1
ATOM 615 C CA . GLU A 1 86 ? -17.805 15.786 10.170 1.00 84.50 86 GLU A CA 1
ATOM 616 C C . GLU A 1 86 ? -18.213 14.451 9.533 1.00 84.50 86 GLU A C 1
ATOM 618 O O . GLU A 1 86 ? -19.411 14.145 9.447 1.00 84.50 86 GLU A O 1
ATOM 623 N N . TYR A 1 87 ? -17.245 13.626 9.130 1.00 82.31 87 TYR A N 1
ATOM 624 C CA . TYR A 1 87 ? -17.502 12.305 8.568 1.00 82.31 87 TYR A CA 1
ATOM 625 C C . TYR A 1 87 ? -18.125 11.362 9.589 1.00 82.31 87 TYR A C 1
ATOM 627 O O . TYR A 1 87 ? -19.105 10.689 9.271 1.00 82.31 87 TYR A O 1
ATOM 635 N N . VAL A 1 88 ? -17.622 11.329 10.823 1.00 81.50 88 VAL A N 1
ATOM 636 C CA . VAL A 1 88 ? -18.192 10.529 11.914 1.00 81.50 88 VAL A CA 1
ATOM 637 C C . VAL A 1 88 ? -19.638 10.946 12.171 1.00 81.50 88 VAL A C 1
ATOM 639 O O . VAL A 1 88 ? -20.509 10.086 12.320 1.00 81.50 88 VAL A O 1
ATOM 642 N N . ASP A 1 89 ? -19.931 12.245 12.187 1.00 83.31 89 ASP A N 1
ATOM 643 C CA . ASP A 1 89 ? -21.285 12.756 12.393 1.00 83.31 89 ASP A CA 1
ATOM 644 C C . ASP A 1 89 ? -22.208 12.509 11.196 1.00 83.31 89 ASP A C 1
ATOM 646 O O . ASP A 1 89 ? -23.399 12.217 11.366 1.00 83.31 89 ASP A O 1
ATOM 650 N N . TRP A 1 90 ? -21.693 12.595 9.971 1.00 83.56 90 TRP A N 1
ATOM 651 C CA . TRP A 1 90 ? -22.411 12.165 8.776 1.00 83.56 90 TRP A CA 1
ATOM 652 C C . TRP A 1 90 ? -22.720 10.665 8.836 1.00 83.56 90 TRP A C 1
ATOM 654 O O . TRP A 1 90 ? -23.891 10.290 8.752 1.00 83.56 90 TRP A O 1
ATOM 664 N N . TYR A 1 91 ? -21.711 9.834 9.097 1.00 76.56 91 TYR A N 1
ATOM 665 C CA . TYR A 1 91 ? -21.808 8.379 9.178 1.00 76.56 91 TYR A CA 1
ATOM 666 C C . TYR A 1 91 ? -22.774 7.946 10.284 1.00 76.56 91 TYR A C 1
ATOM 668 O O . TYR A 1 91 ? -23.616 7.068 10.086 1.00 76.56 91 TYR A O 1
ATOM 676 N N . ARG A 1 92 ? -22.739 8.609 11.448 1.00 75.19 92 ARG A N 1
ATOM 677 C CA . ARG A 1 92 ? -23.739 8.428 12.509 1.00 75.19 92 ARG A CA 1
ATOM 678 C C . ARG A 1 92 ? -25.144 8.744 11.997 1.00 75.19 92 ARG A C 1
ATOM 680 O O . ARG A 1 92 ? -26.047 7.934 12.175 1.00 75.19 92 ARG A O 1
ATOM 687 N N . ARG A 1 93 ? -25.363 9.887 11.341 1.00 75.88 93 ARG A N 1
ATOM 688 C CA . ARG A 1 93 ? -26.700 10.262 10.840 1.00 75.88 93 ARG A CA 1
ATOM 689 C C . ARG A 1 93 ? -27.236 9.293 9.787 1.00 75.88 93 ARG A C 1
ATOM 691 O O . ARG A 1 93 ? -28.435 9.019 9.794 1.00 75.88 93 ARG A O 1
ATOM 698 N N . THR A 1 94 ? -26.386 8.782 8.902 1.00 74.12 94 THR A N 1
ATOM 699 C CA . THR A 1 94 ? -26.799 7.886 7.812 1.00 74.12 94 THR A CA 1
ATOM 700 C C . THR A 1 94 ? -26.959 6.438 8.254 1.00 74.12 94 THR A C 1
ATOM 702 O O . THR A 1 94 ? -27.874 5.763 7.787 1.00 74.12 94 THR A O 1
ATOM 705 N N . THR A 1 95 ? -26.107 5.965 9.163 1.00 66.31 95 THR A N 1
ATOM 706 C CA . THR A 1 95 ? -26.008 4.541 9.515 1.00 66.31 95 THR A CA 1
ATOM 707 C C . THR A 1 95 ? -26.681 4.230 10.859 1.00 66.31 95 THR A C 1
ATOM 709 O O . THR A 1 95 ? -27.316 3.188 11.007 1.00 66.31 95 THR A O 1
ATOM 712 N N . VAL A 1 96 ? -26.642 5.152 11.833 1.00 57.59 96 VAL A N 1
ATOM 713 C CA . VAL A 1 96 ? -27.166 4.940 13.205 1.00 57.59 96 VAL A CA 1
ATOM 714 C C . VAL A 1 96 ? -28.661 5.269 13.332 1.00 57.59 96 VAL A C 1
ATOM 716 O O . VAL A 1 96 ? -29.288 4.922 14.329 1.00 57.59 96 VAL A O 1
ATOM 719 N N . ALA A 1 97 ? -29.306 5.823 12.299 1.00 53.12 97 ALA A N 1
ATOM 720 C CA . ALA A 1 97 ? -30.762 6.022 12.300 1.00 53.12 97 ALA A CA 1
ATOM 721 C C . ALA A 1 97 ? -31.576 4.706 12.422 1.00 53.12 97 ALA A C 1
ATOM 723 O O . ALA A 1 97 ? -32.785 4.759 12.654 1.00 53.12 97 ALA A O 1
ATOM 724 N N . GLY A 1 98 ? -30.930 3.535 12.298 1.00 49.12 98 GLY A N 1
ATOM 725 C CA . GLY A 1 98 ? -31.554 2.215 12.430 1.00 49.12 98 GLY A CA 1
ATOM 726 C C . GLY A 1 98 ? -31.168 1.370 13.658 1.00 49.12 98 GLY A C 1
ATOM 727 O O . GLY A 1 98 ? -31.862 0.387 13.913 1.00 49.12 98 GLY A O 1
ATOM 728 N N . GLU A 1 99 ? -30.123 1.701 14.434 1.00 55.84 99 GLU A N 1
ATOM 729 C CA . GLU A 1 99 ? -29.516 0.761 15.407 1.00 55.84 99 GLU A CA 1
ATOM 730 C C . GLU A 1 99 ? -29.222 1.347 16.804 1.00 55.84 99 GLU A C 1
ATOM 732 O O . GLU A 1 99 ? -29.007 2.542 16.977 1.00 55.84 99 GLU A O 1
ATOM 737 N N . ARG A 1 100 ? -29.175 0.478 17.833 1.00 58.78 100 ARG A N 1
ATOM 738 C CA . ARG A 1 100 ? -28.856 0.807 19.245 1.00 58.78 100 ARG A CA 1
ATOM 739 C C . ARG A 1 100 ? -27.346 0.896 19.529 1.00 58.78 100 ARG A C 1
ATOM 741 O O . ARG A 1 100 ? -26.921 0.556 20.631 1.00 58.78 100 ARG A O 1
ATOM 748 N N . VAL A 1 101 ? -26.533 1.292 18.553 1.00 60.56 101 VAL A N 1
ATOM 749 C CA . VAL A 1 101 ? -25.076 1.373 18.726 1.00 60.56 101 VAL A CA 1
ATOM 750 C C . VAL A 1 101 ? -24.669 2.831 18.871 1.00 60.56 101 VAL A C 1
ATOM 752 O O . VAL A 1 101 ? -24.771 3.612 17.929 1.00 60.56 101 VAL A O 1
ATOM 755 N N . THR A 1 102 ? -24.196 3.209 20.058 1.00 66.69 102 THR A N 1
ATOM 756 C CA . THR A 1 102 ? -23.535 4.507 20.242 1.00 66.69 102 THR A CA 1
ATOM 757 C C . THR A 1 102 ? -22.068 4.333 19.884 1.00 66.69 102 THR A C 1
ATOM 759 O O . THR A 1 102 ? -21.350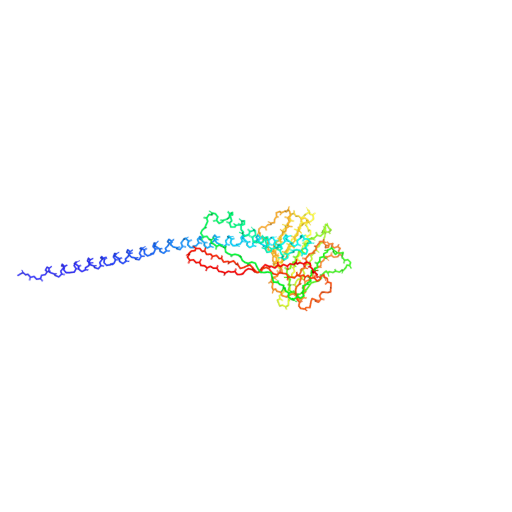 3.612 20.576 1.00 66.69 102 THR A O 1
ATOM 762 N N . LEU A 1 103 ? -21.638 4.966 18.794 1.00 67.88 103 LEU A N 1
ATOM 763 C CA . LEU A 1 103 ? -20.235 5.025 18.394 1.00 67.88 103 LEU A CA 1
ATOM 764 C C . LEU A 1 103 ? -19.651 6.334 18.900 1.00 67.88 103 LEU A C 1
ATOM 766 O O . LEU A 1 103 ? -20.161 7.379 18.514 1.00 67.88 103 LEU A O 1
ATOM 770 N N . SER A 1 104 ? -18.618 6.300 19.736 1.00 69.50 104 SER A N 1
ATOM 771 C CA . SER A 1 104 ? -17.746 7.451 19.994 1.00 69.50 104 SER A CA 1
ATOM 772 C C . SER A 1 104 ? -16.438 7.231 19.265 1.00 69.50 104 SER A C 1
ATOM 774 O O . SER A 1 104 ? -15.898 6.129 19.315 1.00 69.50 104 SER A O 1
ATOM 776 N N . VAL A 1 105 ? -15.973 8.270 18.586 1.00 70.06 105 VAL A N 1
ATOM 777 C CA . VAL A 1 105 ? -14.766 8.241 17.776 1.00 70.06 105 VAL A CA 1
ATOM 778 C C . VAL A 1 105 ? -13.906 9.396 18.239 1.00 70.06 105 VAL A C 1
ATOM 780 O O . VAL A 1 105 ? -14.419 10.502 18.399 1.00 70.06 105 VAL A O 1
ATOM 783 N N . ARG A 1 106 ? -12.639 9.122 18.515 1.00 74.69 106 ARG A N 1
ATOM 784 C CA . ARG A 1 106 ? -11.646 10.148 18.803 1.00 74.69 106 ARG A CA 1
ATOM 785 C C . ARG A 1 106 ? -10.452 9.896 17.905 1.00 74.69 106 ARG A C 1
ATOM 787 O O . ARG A 1 106 ? -9.918 8.792 17.937 1.00 74.69 106 ARG A O 1
ATOM 794 N N . ALA A 1 107 ? -10.095 10.896 17.113 1.00 68.25 107 ALA A N 1
ATOM 795 C CA . ALA A 1 107 ? -8.848 10.934 16.374 1.00 68.25 107 ALA A CA 1
ATOM 796 C C . ALA A 1 107 ? -7.805 11.676 17.214 1.00 68.25 107 ALA A C 1
ATOM 798 O O . ALA A 1 107 ? -8.119 12.679 17.852 1.00 68.25 107 ALA A O 1
ATOM 799 N N . GLU A 1 108 ? -6.587 11.158 17.242 1.00 70.75 108 GLU A N 1
ATOM 800 C CA . GLU A 1 108 ? -5.416 11.873 17.734 1.00 70.75 108 GLU A CA 1
ATOM 801 C C . GLU A 1 108 ? -4.329 11.762 16.673 1.00 70.75 108 GLU A C 1
ATOM 803 O O . GLU A 1 108 ? -3.970 10.647 16.277 1.00 70.75 108 GLU A O 1
ATOM 808 N N . VAL A 1 109 ? -3.845 12.910 16.195 1.00 66.69 109 VAL A N 1
ATOM 809 C CA . VAL A 1 109 ? -2.709 12.957 15.278 1.00 66.69 109 VAL A CA 1
ATOM 810 C C . VAL A 1 109 ? -1.422 12.800 16.086 1.00 66.69 109 VAL A C 1
ATOM 812 O O . VAL A 1 109 ? -1.144 13.583 16.993 1.00 66.69 109 VAL A O 1
ATOM 815 N N . LEU A 1 110 ? -0.645 11.761 15.787 1.00 67.12 110 LEU A N 1
ATOM 816 C CA . LEU A 1 110 ? 0.659 11.515 16.395 1.00 67.12 110 LEU A CA 1
ATOM 817 C C . LEU A 1 110 ? 1.751 11.713 15.348 1.00 67.12 110 LEU A C 1
ATOM 819 O O . LEU A 1 110 ? 1.734 11.047 14.314 1.00 67.12 110 LEU A O 1
ATOM 823 N N . GLU A 1 111 ? 2.734 12.549 15.655 1.00 65.19 111 GLU A N 1
ATOM 824 C CA . GLU A 1 111 ? 3.957 12.664 14.863 1.00 65.19 111 GLU A CA 1
ATOM 825 C C . GLU A 1 111 ? 4.899 11.488 15.190 1.00 65.19 111 GLU A C 1
ATOM 827 O O . GLU A 1 111 ? 5.176 11.202 16.360 1.00 65.19 111 GLU A O 1
ATOM 832 N N . ASP A 1 112 ? 5.392 10.775 14.170 1.00 66.94 112 ASP A N 1
ATOM 833 C CA . ASP A 1 112 ? 6.497 9.823 14.346 1.00 66.94 112 ASP A CA 1
ATOM 834 C C . ASP A 1 112 ? 7.835 10.575 14.349 1.00 66.94 112 ASP A C 1
ATOM 836 O O . ASP A 1 112 ? 8.187 11.233 13.373 1.00 66.94 112 ASP A O 1
ATOM 840 N N . GLU A 1 113 ? 8.628 10.430 15.413 1.00 61.56 113 GLU A N 1
ATOM 841 C CA . GLU A 1 113 ? 9.996 10.974 15.453 1.00 61.56 113 GLU A CA 1
ATOM 842 C C . GLU A 1 113 ? 10.983 10.164 14.589 1.00 61.56 113 GLU A C 1
ATOM 844 O O . GLU A 1 113 ? 12.142 10.558 14.422 1.00 61.56 113 GLU A O 1
ATOM 849 N N . ARG A 1 114 ? 10.579 8.996 14.070 1.00 67.81 114 ARG A N 1
ATOM 850 C CA . ARG A 1 114 ? 11.427 8.197 13.175 1.00 67.81 114 ARG A CA 1
ATOM 851 C C . ARG A 1 114 ? 11.647 8.929 11.856 1.00 67.81 114 ARG A C 1
ATOM 853 O O . ARG A 1 114 ? 10.728 9.513 11.299 1.00 67.81 114 ARG A O 1
ATOM 860 N N . GLU A 1 115 ? 12.855 8.816 11.298 1.00 70.38 115 GLU A N 1
ATOM 861 C CA . GLU A 1 115 ? 13.096 9.307 9.943 1.00 70.38 115 GLU A CA 1
ATOM 862 C C . GLU A 1 115 ? 12.225 8.533 8.948 1.00 70.38 115 GLU A C 1
ATOM 864 O O . GLU A 1 115 ? 12.317 7.306 8.813 1.00 70.38 115 GLU A O 1
ATOM 869 N N . VAL A 1 116 ? 11.390 9.281 8.238 1.00 77.25 116 VAL A N 1
ATOM 870 C CA . VAL A 1 116 ? 10.564 8.785 7.147 1.00 77.25 116 VAL A CA 1
ATOM 871 C C . VAL A 1 116 ? 11.133 9.327 5.851 1.00 77.25 116 VAL A C 1
ATOM 873 O O . VAL A 1 116 ? 11.475 10.509 5.744 1.00 77.25 116 VAL A O 1
ATOM 876 N N . ARG A 1 117 ? 11.219 8.464 4.845 1.00 79.25 117 ARG A N 1
ATOM 877 C CA . ARG A 1 117 ? 11.592 8.855 3.491 1.00 79.25 117 ARG A CA 1
ATOM 878 C C . ARG A 1 117 ? 10.488 8.477 2.530 1.00 79.25 117 ARG A C 1
ATOM 880 O O . ARG A 1 117 ? 10.090 7.313 2.470 1.00 79.25 117 ARG A O 1
ATOM 887 N N . ARG A 1 118 ? 10.035 9.460 1.756 1.00 82.31 118 ARG A N 1
ATOM 888 C CA . ARG A 1 118 ? 9.151 9.244 0.618 1.00 82.31 118 ARG A CA 1
ATOM 889 C C . ARG A 1 118 ? 9.979 9.248 -0.657 1.00 82.31 118 ARG A C 1
ATOM 891 O O . ARG A 1 118 ? 10.788 10.138 -0.910 1.00 82.31 118 ARG A O 1
ATOM 898 N N . TYR A 1 119 ? 9.778 8.222 -1.463 1.00 83.25 119 TYR A N 1
ATOM 899 C CA . TYR A 1 119 ? 10.425 8.057 -2.746 1.00 83.25 119 TYR A CA 1
ATOM 900 C C . TYR A 1 119 ? 9.338 8.035 -3.810 1.00 83.25 119 TYR A C 1
ATOM 902 O O . TYR A 1 119 ? 8.638 7.033 -3.959 1.00 83.25 119 TYR A O 1
ATOM 910 N N . THR A 1 120 ? 9.228 9.131 -4.553 1.00 82.88 120 THR A N 1
ATOM 911 C CA . THR A 1 120 ? 8.340 9.234 -5.709 1.00 82.88 120 THR A CA 1
ATOM 912 C C . THR A 1 120 ? 9.128 9.437 -6.995 1.00 82.88 120 THR A C 1
ATOM 914 O O . THR A 1 120 ? 10.270 9.908 -6.989 1.00 82.88 120 THR A O 1
ATOM 917 N N . GLY A 1 121 ? 8.519 9.071 -8.119 1.00 78.31 121 GLY A N 1
ATOM 918 C CA . GLY A 1 121 ? 8.969 9.504 -9.438 1.00 78.31 121 GLY A CA 1
ATOM 919 C C . GLY A 1 121 ? 8.873 8.438 -10.519 1.00 78.31 121 GLY A C 1
ATOM 920 O O . GLY A 1 121 ? 8.444 7.311 -10.286 1.00 78.31 121 GLY A O 1
ATOM 921 N N . ALA A 1 122 ? 9.318 8.823 -11.714 1.00 73.81 122 ALA A N 1
ATOM 922 C CA . ALA A 1 122 ? 9.543 7.926 -12.838 1.00 73.81 122 ALA A CA 1
ATOM 923 C C . ALA A 1 122 ? 11.042 7.671 -12.984 1.00 73.81 122 ALA A C 1
ATOM 925 O O . ALA A 1 122 ? 11.843 8.614 -12.957 1.00 73.81 122 ALA A O 1
ATOM 926 N N . ARG A 1 123 ? 11.451 6.406 -13.134 1.00 69.50 123 ARG A N 1
ATOM 927 C CA . ARG A 1 123 ? 12.876 6.064 -13.238 1.00 69.50 123 ARG A CA 1
ATOM 928 C C . ARG A 1 123 ? 13.213 5.518 -14.613 1.00 69.50 123 ARG A C 1
ATOM 930 O O . ARG A 1 123 ? 12.723 4.476 -15.029 1.00 69.50 123 ARG A O 1
ATOM 937 N N . SER A 1 124 ? 14.126 6.209 -15.293 1.00 65.56 124 SER A N 1
ATOM 938 C CA . SER A 1 124 ? 14.773 5.672 -16.488 1.00 65.56 124 SER A CA 1
ATOM 939 C C . SER A 1 124 ? 15.636 4.451 -16.120 1.00 65.56 124 SER A C 1
ATOM 941 O O . SER A 1 124 ? 16.313 4.499 -15.085 1.00 65.56 124 SER A O 1
ATOM 943 N N . PRO A 1 125 ? 15.711 3.416 -16.982 1.00 63.06 125 PRO A N 1
ATOM 944 C CA . PRO A 1 125 ? 16.580 2.249 -16.786 1.00 63.06 125 PRO A CA 1
ATOM 945 C C . PRO A 1 125 ? 18.044 2.614 -16.475 1.00 63.06 125 PRO A C 1
ATOM 947 O O . PRO A 1 125 ? 18.724 1.943 -15.698 1.00 63.06 125 PRO A O 1
ATOM 950 N N . ALA A 1 126 ? 18.527 3.740 -17.016 1.00 68.00 126 ALA A N 1
ATOM 951 C CA . ALA A 1 126 ? 19.902 4.211 -16.845 1.00 68.00 126 ALA A CA 1
ATOM 952 C C . ALA A 1 126 ? 20.264 4.623 -15.402 1.00 68.00 126 ALA A C 1
ATOM 954 O O . ALA A 1 126 ? 21.447 4.686 -15.065 1.00 68.00 126 ALA A O 1
ATOM 955 N N . ALA A 1 127 ? 19.279 4.899 -14.538 1.00 72.25 127 ALA A N 1
ATOM 956 C CA . ALA A 1 127 ? 19.510 5.281 -13.141 1.00 72.25 127 ALA A CA 1
ATOM 957 C C . ALA A 1 127 ? 19.769 4.076 -12.212 1.00 72.25 127 ALA A C 1
ATOM 959 O O . ALA A 1 127 ? 20.033 4.256 -11.019 1.00 72.25 127 ALA A O 1
ATOM 960 N N . GLY A 1 128 ? 19.700 2.854 -12.751 1.00 78.31 128 GLY A N 1
ATOM 961 C CA . GLY A 1 128 ? 19.767 1.615 -11.987 1.00 78.31 128 GLY A CA 1
ATOM 962 C C . GLY A 1 128 ? 18.483 1.327 -11.193 1.00 78.31 128 GLY A C 1
ATOM 963 O O . GLY A 1 128 ? 17.600 2.184 -11.077 1.00 78.31 128 GLY A O 1
ATOM 964 N N . PRO A 1 129 ? 18.369 0.122 -10.611 1.00 82.62 129 PRO A N 1
ATOM 965 C CA . PRO A 1 129 ? 17.161 -0.303 -9.914 1.00 82.62 129 PRO A CA 1
ATOM 966 C C . PRO A 1 129 ? 16.947 0.520 -8.637 1.00 82.62 129 PRO A C 1
ATOM 968 O O . PRO A 1 129 ? 17.913 0.716 -7.879 1.00 82.62 129 PRO A O 1
ATOM 971 N N . PRO A 1 130 ? 15.733 1.048 -8.381 1.00 86.00 130 PRO A N 1
ATOM 972 C CA . PRO A 1 130 ? 15.438 1.644 -7.091 1.00 86.00 130 PRO A CA 1
ATOM 973 C C . PRO A 1 130 ? 15.598 0.608 -5.985 1.00 86.00 130 PRO A C 1
ATOM 975 O O . PRO A 1 130 ? 15.348 -0.587 -6.162 1.00 86.00 130 PRO A O 1
ATOM 978 N N . ARG A 1 131 ? 16.099 1.092 -4.855 1.00 89.50 131 ARG A N 1
ATOM 979 C CA . ARG A 1 131 ? 16.279 0.322 -3.633 1.00 89.50 131 ARG A CA 1
ATOM 980 C C . ARG A 1 131 ? 15.602 1.090 -2.521 1.00 89.50 131 ARG A C 1
ATOM 982 O O . ARG A 1 131 ? 15.634 2.312 -2.560 1.00 89.50 131 ARG A O 1
ATOM 989 N N . PHE A 1 132 ? 15.022 0.367 -1.587 1.00 90.00 132 PHE A N 1
ATOM 990 C CA . PHE A 1 132 ? 14.375 0.883 -0.393 1.00 90.00 132 PHE A CA 1
ATOM 991 C C . PHE A 1 132 ? 14.772 -0.020 0.769 1.00 90.00 132 PHE A C 1
ATOM 993 O O . PHE A 1 132 ? 15.154 -1.171 0.549 1.00 90.00 132 PHE A O 1
ATOM 1000 N N . ASP A 1 133 ? 14.704 0.479 1.990 1.00 90.25 133 ASP A N 1
ATOM 1001 C CA . ASP A 1 133 ? 15.034 -0.274 3.196 1.00 90.25 133 ASP A CA 1
ATOM 1002 C C . ASP A 1 133 ? 14.305 0.307 4.409 1.00 90.25 133 ASP A C 1
ATOM 1004 O O . ASP A 1 133 ? 13.763 1.413 4.342 1.00 90.25 133 ASP A O 1
ATOM 1008 N N . GLY A 1 134 ? 14.289 -0.455 5.501 1.00 89.06 134 GLY A N 1
ATOM 1009 C CA . GLY A 1 134 ? 13.529 -0.149 6.708 1.00 89.06 134 GLY A CA 1
ATOM 1010 C C . GLY A 1 134 ? 12.121 -0.745 6.695 1.00 89.06 134 GLY A C 1
ATOM 1011 O O . GLY A 1 134 ? 11.799 -1.644 5.916 1.00 89.06 134 GLY A O 1
ATOM 1012 N N . GLU A 1 135 ? 11.278 -0.257 7.596 1.00 89.75 135 GLU A N 1
ATOM 1013 C CA . GLU A 1 135 ? 9.873 -0.637 7.692 1.00 89.75 135 GLU A CA 1
ATOM 1014 C C . GLU A 1 135 ? 9.083 0.050 6.573 1.00 89.75 135 GLU A C 1
ATOM 1016 O O . GLU A 1 135 ? 8.994 1.280 6.510 1.00 89.75 135 GLU A O 1
ATOM 1021 N N . ILE A 1 136 ? 8.494 -0.739 5.676 1.00 87.56 136 ILE A N 1
ATOM 1022 C CA . ILE A 1 136 ? 7.714 -0.193 4.567 1.00 87.56 136 ILE A CA 1
ATOM 1023 C C . ILE A 1 136 ? 6.309 0.143 5.026 1.00 87.56 136 ILE A C 1
ATOM 1025 O O . ILE A 1 136 ? 5.591 -0.654 5.626 1.00 87.56 136 ILE A O 1
ATOM 1029 N N . ALA A 1 137 ? 5.933 1.370 4.718 1.00 82.69 137 ALA A N 1
ATOM 1030 C CA . ALA A 1 137 ? 4.743 2.021 5.214 1.00 82.69 137 ALA A CA 1
ATOM 1031 C C . ALA A 1 137 ? 3.751 2.296 4.066 1.00 82.69 137 ALA A C 1
ATOM 1033 O O . ALA A 1 137 ? 2.536 2.251 4.250 1.00 82.69 137 ALA A O 1
ATOM 1034 N N . ARG A 1 138 ? 4.279 2.481 2.850 1.00 85.50 138 ARG A N 1
ATOM 1035 C CA . ARG A 1 138 ? 3.537 2.498 1.586 1.00 85.50 138 ARG A CA 1
ATOM 1036 C C . ARG A 1 138 ? 4.412 1.906 0.491 1.00 85.50 138 ARG A C 1
ATOM 1038 O O . ARG A 1 138 ? 5.608 2.186 0.453 1.00 85.50 138 ARG A O 1
ATOM 1045 N N . PHE A 1 139 ? 3.816 1.124 -0.403 1.00 88.75 139 PHE A N 1
ATOM 1046 C CA . PHE A 1 139 ? 4.495 0.658 -1.606 1.00 88.75 139 PHE A CA 1
ATOM 1047 C C . PHE A 1 139 ? 3.510 0.595 -2.768 1.00 88.75 139 PHE A C 1
ATOM 1049 O O . PHE A 1 139 ? 2.771 -0.381 -2.906 1.00 88.75 139 PHE A O 1
ATOM 1056 N N . ARG A 1 140 ? 3.513 1.639 -3.596 1.00 89.06 140 ARG A N 1
ATOM 1057 C CA . ARG A 1 140 ? 2.729 1.709 -4.829 1.00 89.06 140 ARG A CA 1
ATOM 1058 C C . ARG A 1 140 ? 3.641 1.722 -6.038 1.00 89.06 140 ARG A C 1
ATOM 1060 O O . ARG A 1 140 ? 4.687 2.374 -6.025 1.00 89.06 140 ARG A O 1
ATOM 1067 N N . ILE A 1 141 ? 3.236 0.998 -7.068 1.00 88.94 141 ILE A N 1
ATOM 1068 C CA . ILE A 1 141 ? 3.938 0.947 -8.342 1.00 88.94 141 ILE A CA 1
ATOM 1069 C C . ILE A 1 141 ? 2.921 0.923 -9.475 1.00 88.94 141 ILE A C 1
ATOM 1071 O O . ILE A 1 141 ? 2.000 0.113 -9.480 1.00 88.94 141 ILE A O 1
ATOM 1075 N N . GLU A 1 142 ? 3.123 1.799 -10.442 1.00 88.56 142 GLU A N 1
ATOM 1076 C CA . GLU A 1 142 ? 2.393 1.835 -11.697 1.00 88.56 142 GLU A CA 1
ATOM 1077 C C . GLU A 1 142 ? 3.401 1.512 -12.803 1.00 88.56 142 GLU A C 1
ATOM 1079 O O . GLU A 1 142 ? 4.380 2.249 -13.007 1.00 88.56 142 GLU A O 1
ATOM 1084 N N . PRO A 1 143 ? 3.249 0.383 -13.500 1.00 84.69 143 PRO A N 1
ATOM 1085 C CA . PRO A 1 143 ? 4.149 0.070 -14.586 1.00 84.69 143 PRO A CA 1
ATOM 1086 C C . PRO A 1 143 ? 4.005 1.075 -15.729 1.00 84.69 143 PRO A C 1
ATOM 1088 O O . PRO A 1 143 ? 2.911 1.514 -16.063 1.00 84.69 143 PRO A O 1
ATOM 1091 N N . GLY A 1 144 ? 5.122 1.447 -16.353 1.00 78.75 144 GLY A N 1
ATOM 1092 C CA . GLY A 1 144 ? 5.082 2.381 -17.470 1.00 78.75 144 GLY A CA 1
ATOM 1093 C C . GLY A 1 144 ? 4.497 1.733 -18.724 1.00 78.75 144 GLY A C 1
ATOM 1094 O O . GLY A 1 144 ? 4.593 0.521 -18.920 1.00 78.75 144 GLY A O 1
ATOM 1095 N N . ALA A 1 145 ? 4.003 2.558 -19.650 1.00 68.19 145 ALA A N 1
ATOM 1096 C CA . ALA A 1 145 ? 3.498 2.115 -20.957 1.00 68.19 145 ALA A CA 1
ATOM 1097 C C . ALA A 1 145 ? 4.512 1.290 -21.787 1.00 68.19 145 ALA A C 1
ATOM 1099 O O . ALA A 1 145 ? 4.132 0.611 -22.737 1.00 68.19 145 ALA A O 1
ATOM 1100 N N . ALA A 1 146 ? 5.801 1.347 -21.436 1.00 60.38 146 ALA A N 1
ATOM 1101 C CA . ALA A 1 146 ? 6.881 0.602 -22.078 1.00 60.38 146 ALA A CA 1
ATOM 1102 C C . ALA A 1 146 ? 7.117 -0.799 -21.487 1.00 60.38 146 ALA A C 1
ATOM 1104 O O . ALA A 1 146 ? 8.125 -1.418 -21.809 1.00 60.38 146 ALA A O 1
ATOM 1105 N N . LEU A 1 147 ? 6.200 -1.338 -20.679 1.00 69.50 147 LEU A N 1
ATOM 1106 C CA . LEU A 1 147 ? 6.242 -2.743 -20.266 1.00 69.50 147 LEU A CA 1
ATOM 1107 C C . LEU A 1 147 ? 6.167 -3.741 -21.438 1.00 69.50 147 LEU A C 1
ATOM 1109 O O . LEU A 1 147 ? 6.133 -4.927 -21.173 1.00 69.50 147 LEU A O 1
ATOM 1113 N N . SER A 1 148 ? 6.098 -3.322 -22.705 1.00 66.75 148 SER A N 1
ATOM 1114 C CA . SER A 1 148 ? 5.573 -4.116 -23.825 1.00 66.75 148 SER A CA 1
ATOM 1115 C C . SER A 1 148 ? 6.188 -5.506 -24.024 1.00 66.75 148 SER A C 1
ATOM 1117 O O . SER A 1 148 ? 5.480 -6.366 -24.534 1.00 66.75 148 SER A O 1
ATOM 1119 N N . ASP A 1 149 ? 7.424 -5.757 -23.582 1.00 71.31 149 ASP A N 1
ATOM 1120 C CA . ASP A 1 149 ? 8.074 -7.076 -23.680 1.00 71.31 149 ASP A CA 1
ATOM 1121 C C . ASP A 1 149 ? 8.928 -7.456 -22.454 1.00 71.31 149 ASP A C 1
ATOM 1123 O O . ASP A 1 149 ? 9.649 -8.455 -22.479 1.00 71.31 149 ASP A O 1
ATOM 1127 N N . GLU A 1 150 ? 8.868 -6.680 -21.373 1.00 83.38 150 GLU A N 1
ATOM 1128 C CA . GLU A 1 150 ? 9.801 -6.805 -20.252 1.00 83.38 150 GLU A CA 1
ATOM 1129 C C . GLU A 1 150 ? 9.089 -6.837 -18.910 1.00 83.38 150 GLU A C 1
ATOM 1131 O O . GLU A 1 150 ? 8.038 -6.237 -18.727 1.00 83.38 150 GLU A O 1
ATOM 1136 N N . GLU A 1 151 ? 9.666 -7.551 -17.951 1.00 89.31 151 GLU A N 1
ATOM 1137 C CA . GLU A 1 151 ? 9.107 -7.697 -16.612 1.00 89.31 151 GLU A CA 1
ATOM 1138 C C . GLU A 1 151 ? 9.791 -6.775 -15.598 1.00 89.31 151 GLU A C 1
ATOM 1140 O O . GLU A 1 151 ? 10.990 -6.487 -15.681 1.00 89.31 151 GLU A O 1
ATOM 1145 N N . ILE A 1 152 ? 9.016 -6.344 -14.607 1.00 89.62 152 ILE A N 1
ATOM 1146 C CA . ILE A 1 152 ? 9.497 -5.738 -13.371 1.00 89.62 152 ILE A CA 1
ATOM 1147 C C . ILE A 1 152 ? 9.559 -6.845 -12.323 1.00 89.62 152 ILE A C 1
ATOM 1149 O O . ILE A 1 152 ? 8.543 -7.455 -11.981 1.00 89.62 152 ILE A O 1
ATOM 1153 N N . VAL A 1 153 ? 10.750 -7.084 -11.784 1.00 91.94 153 VAL A N 1
ATOM 1154 C CA . VAL A 1 153 ? 10.975 -8.019 -10.682 1.00 91.94 153 VAL A CA 1
ATOM 1155 C C . VAL A 1 153 ? 11.217 -7.229 -9.406 1.00 91.94 153 VAL A C 1
ATOM 1157 O O . VAL A 1 153 ? 12.153 -6.442 -9.319 1.00 91.94 153 VAL A O 1
ATOM 1160 N N . ILE A 1 154 ? 10.394 -7.439 -8.388 1.00 92.94 154 ILE A N 1
ATOM 1161 C CA . ILE A 1 154 ? 10.552 -6.794 -7.084 1.00 92.94 154 ILE A CA 1
ATOM 1162 C C . ILE A 1 154 ? 11.060 -7.847 -6.112 1.00 92.94 154 ILE A C 1
ATOM 1164 O O . ILE A 1 154 ? 10.384 -8.838 -5.845 1.00 92.94 154 ILE A O 1
ATOM 1168 N N . THR A 1 155 ? 12.269 -7.635 -5.604 1.00 94.38 155 THR A N 1
ATOM 1169 C CA . THR A 1 155 ? 12.931 -8.517 -4.641 1.00 94.38 155 THR A CA 1
ATOM 1170 C C . THR A 1 155 ? 12.881 -7.865 -3.269 1.00 94.38 155 THR A C 1
ATOM 1172 O O . THR A 1 155 ? 13.508 -6.827 -3.065 1.00 94.38 155 THR A O 1
ATOM 1175 N N . ALA A 1 156 ? 12.156 -8.465 -2.331 1.00 94.25 156 ALA A N 1
ATOM 1176 C CA . ALA A 1 156 ? 12.029 -7.995 -0.959 1.00 94.25 156 ALA A CA 1
ATOM 1177 C C . ALA A 1 156 ? 12.752 -8.950 -0.002 1.00 94.25 156 ALA A C 1
ATOM 1179 O O . ALA A 1 156 ? 12.372 -10.113 0.142 1.00 94.25 156 ALA A O 1
ATOM 1180 N N . THR A 1 157 ? 13.798 -8.456 0.652 1.00 94.81 157 THR A N 1
ATOM 1181 C CA . THR A 1 157 ? 14.610 -9.202 1.617 1.00 94.81 157 THR A CA 1
ATOM 1182 C C . THR A 1 157 ? 14.360 -8.629 3.012 1.00 94.81 157 THR A C 1
ATOM 1184 O O . THR A 1 157 ? 14.868 -7.543 3.309 1.00 94.81 157 THR A O 1
ATOM 1187 N N . PRO A 1 158 ? 13.550 -9.302 3.850 1.00 93.50 158 PRO A N 1
ATOM 1188 C CA . PRO A 1 158 ? 13.339 -8.878 5.230 1.00 93.50 158 PRO A CA 1
ATOM 1189 C C . PRO A 1 158 ? 14.631 -9.045 6.044 1.00 93.50 158 PRO A C 1
ATOM 1191 O O . PRO A 1 158 ? 15.466 -9.880 5.695 1.00 93.50 158 PRO A O 1
ATOM 1194 N N . GLU A 1 159 ? 14.798 -8.284 7.131 1.00 91.75 159 GLU A N 1
ATOM 1195 C CA . GLU A 1 159 ? 15.922 -8.501 8.061 1.00 91.75 159 GLU A CA 1
ATOM 1196 C C . GLU A 1 159 ? 15.878 -9.906 8.683 1.00 91.75 159 GLU A C 1
ATOM 1198 O O . GLU A 1 159 ? 16.910 -10.549 8.888 1.00 91.75 159 GLU A O 1
ATOM 1203 N N . GLU A 1 160 ? 14.665 -10.411 8.918 1.00 92.12 160 GLU A N 1
ATOM 1204 C CA . GLU A 1 160 ? 14.406 -11.769 9.374 1.00 92.12 160 GLU A CA 1
ATOM 1205 C C . GLU A 1 160 ? 13.416 -12.471 8.437 1.00 92.12 160 GLU A C 1
ATOM 1207 O O . GLU A 1 160 ? 12.299 -12.008 8.215 1.00 92.12 160 GLU A O 1
ATOM 1212 N N . GLY A 1 161 ? 13.803 -13.633 7.906 1.00 91.38 161 GLY A N 1
ATOM 1213 C CA . GLY A 1 161 ? 12.930 -14.472 7.084 1.00 91.38 161 GLY A CA 1
ATOM 1214 C C . GLY A 1 161 ? 13.486 -14.762 5.694 1.00 91.38 161 GLY A C 1
ATOM 1215 O O . GLY A 1 161 ? 14.684 -14.655 5.440 1.00 91.38 161 GLY A O 1
ATOM 1216 N N . ALA A 1 162 ? 12.606 -15.212 4.800 1.00 92.75 162 ALA A N 1
ATOM 1217 C CA . ALA A 1 162 ? 12.965 -15.564 3.431 1.00 92.75 162 ALA A CA 1
ATOM 1218 C C . ALA A 1 162 ? 12.762 -14.378 2.481 1.00 92.75 162 ALA A C 1
ATOM 1220 O O . ALA A 1 162 ? 11.755 -13.675 2.568 1.00 92.75 162 ALA A O 1
ATOM 1221 N N . THR A 1 163 ? 13.684 -14.214 1.531 1.00 93.75 163 THR A N 1
ATOM 1222 C CA . THR A 1 163 ? 13.521 -13.290 0.404 1.00 93.75 163 THR A CA 1
ATOM 1223 C C . THR A 1 163 ? 12.300 -13.666 -0.429 1.00 93.75 163 THR A C 1
ATOM 1225 O O . THR A 1 163 ? 12.059 -14.842 -0.713 1.00 93.75 163 THR A O 1
ATOM 1228 N N . ARG A 1 164 ? 11.552 -12.649 -0.851 1.00 92.62 164 ARG A N 1
ATOM 1229 C CA . ARG A 1 164 ? 10.344 -12.765 -1.664 1.00 92.62 164 ARG A CA 1
ATOM 1230 C C . ARG A 1 164 ? 10.552 -12.079 -2.999 1.00 92.62 164 ARG A C 1
ATOM 1232 O O . ARG A 1 164 ? 11.099 -10.982 -3.045 1.00 92.62 164 ARG A O 1
ATOM 1239 N N . ASN A 1 165 ? 10.069 -12.715 -4.059 1.00 93.12 165 ASN A N 1
ATOM 1240 C CA . ASN A 1 165 ? 10.121 -12.168 -5.406 1.00 93.12 165 ASN A CA 1
ATOM 1241 C C . ASN A 1 165 ? 8.707 -11.993 -5.938 1.00 93.12 165 ASN A C 1
ATOM 1243 O O . ASN A 1 165 ? 7.888 -12.906 -5.845 1.00 93.12 165 ASN A O 1
ATOM 1247 N N . ILE A 1 166 ? 8.456 -10.831 -6.517 1.00 92.19 166 ILE A N 1
ATOM 1248 C CA . ILE A 1 166 ? 7.212 -10.477 -7.189 1.00 92.19 166 ILE A CA 1
ATOM 1249 C C . ILE A 1 166 ? 7.576 -10.183 -8.631 1.00 92.19 166 ILE A C 1
ATOM 1251 O O . ILE A 1 166 ? 8.598 -9.546 -8.889 1.00 92.19 166 ILE A O 1
ATOM 1255 N N . THR A 1 167 ? 6.743 -10.618 -9.564 1.00 93.00 167 THR A N 1
ATOM 1256 C CA . THR A 1 167 ? 6.955 -10.325 -10.981 1.00 93.00 167 THR A CA 1
ATOM 1257 C C . THR A 1 167 ? 5.716 -9.665 -11.555 1.00 93.00 167 THR A C 1
ATOM 1259 O O . THR A 1 167 ? 4.616 -10.197 -11.424 1.00 93.00 167 THR A O 1
ATOM 1262 N N . ILE A 1 168 ? 5.904 -8.523 -12.207 1.00 91.44 168 ILE A N 1
ATOM 1263 C CA . ILE A 1 168 ? 4.883 -7.823 -12.983 1.00 91.44 168 ILE A CA 1
ATOM 1264 C C . ILE A 1 168 ? 5.351 -7.851 -14.436 1.00 91.44 168 ILE A C 1
ATOM 1266 O O . ILE A 1 168 ? 6.404 -7.303 -14.745 1.00 91.44 168 ILE A O 1
ATOM 1270 N N . ALA A 1 169 ? 4.610 -8.511 -15.318 1.00 91.31 169 ALA A N 1
ATOM 1271 C CA . ALA A 1 169 ? 5.019 -8.730 -16.705 1.00 91.31 169 ALA A CA 1
ATOM 1272 C C . ALA A 1 169 ? 3.887 -8.393 -17.683 1.00 91.31 169 ALA A C 1
ATOM 1274 O O . ALA A 1 169 ? 2.723 -8.642 -17.363 1.00 91.31 169 ALA A O 1
ATOM 1275 N N . PRO A 1 170 ? 4.178 -7.883 -18.889 1.00 89.81 170 PRO A N 1
ATOM 1276 C CA . PRO A 1 170 ? 3.179 -7.761 -19.940 1.00 89.81 170 PRO A CA 1
ATOM 1277 C C . PRO A 1 170 ? 2.670 -9.142 -20.345 1.00 89.81 170 PRO A C 1
ATOM 1279 O O . PRO A 1 170 ? 3.375 -10.150 -20.282 1.00 89.81 170 PRO A O 1
ATOM 1282 N N . THR A 1 171 ? 1.445 -9.180 -2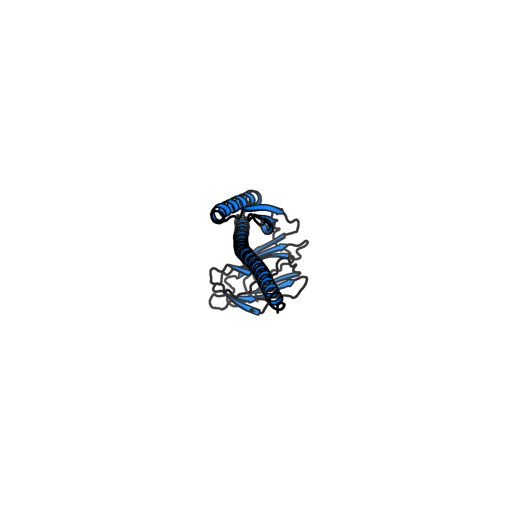0.846 1.00 89.06 171 THR A N 1
ATOM 1283 C CA . THR A 1 171 ? 0.907 -10.380 -21.506 1.00 89.06 171 THR A CA 1
ATOM 1284 C C . THR A 1 171 ? 0.842 -10.243 -23.031 1.00 89.06 171 THR A C 1
ATOM 1286 O O . THR A 1 171 ? 0.542 -11.214 -23.721 1.00 89.06 171 THR A O 1
ATOM 1289 N N . GLY A 1 172 ? 1.184 -9.063 -23.566 1.00 83.38 172 GLY A N 1
ATOM 1290 C CA . GLY A 1 172 ? 1.261 -8.776 -25.004 1.00 83.38 172 GLY A CA 1
ATOM 1291 C C . GLY A 1 172 ? -0.050 -8.313 -25.651 1.00 83.38 172 GLY A C 1
ATOM 1292 O O . GLY A 1 172 ? -0.041 -7.892 -26.804 1.00 83.38 172 GLY A O 1
ATOM 1293 N N . ASP A 1 173 ? -1.171 -8.341 -24.928 1.00 85.69 173 ASP A N 1
ATOM 1294 C CA . ASP A 1 173 ? -2.500 -7.948 -25.417 1.00 85.69 173 ASP A CA 1
ATOM 1295 C C . ASP A 1 173 ? -3.120 -6.775 -24.638 1.00 85.69 173 ASP A C 1
ATOM 1297 O O . ASP A 1 173 ? -4.329 -6.564 -24.672 1.00 85.69 173 ASP A O 1
ATOM 1301 N N . GLY A 1 174 ? -2.282 -5.984 -23.964 1.00 83.00 174 GLY A N 1
ATOM 1302 C CA . GLY A 1 174 ? -2.720 -4.836 -23.164 1.00 83.00 174 GLY A CA 1
ATOM 1303 C C . GLY A 1 174 ? -3.126 -5.186 -21.729 1.00 83.00 174 GLY A C 1
ATOM 1304 O O . GLY A 1 174 ? -3.604 -4.320 -21.004 1.00 83.00 174 GLY A O 1
ATOM 1305 N N . ALA A 1 175 ? -2.911 -6.427 -21.297 1.00 88.38 175 ALA A N 1
ATOM 1306 C CA . ALA A 1 175 ? -3.037 -6.830 -19.904 1.00 88.38 175 ALA A CA 1
ATOM 1307 C C . ALA A 1 175 ? -1.667 -7.070 -19.254 1.00 88.38 175 ALA A C 1
ATOM 1309 O O . ALA A 1 175 ? -0.649 -7.295 -19.927 1.00 88.38 175 ALA A O 1
ATOM 1310 N N . VAL A 1 176 ? -1.659 -7.089 -17.926 1.00 89.69 176 VAL A N 1
ATOM 1311 C CA . VAL A 1 176 ? -0.477 -7.335 -17.099 1.00 89.69 176 VAL A CA 1
ATOM 1312 C C . VAL A 1 176 ? -0.676 -8.612 -16.286 1.00 89.69 176 VAL A C 1
ATOM 1314 O O . VAL A 1 176 ? -1.756 -8.887 -15.768 1.00 89.69 176 VAL A O 1
ATOM 1317 N N . SER A 1 177 ? 0.374 -9.420 -16.186 1.00 91.06 177 SER A N 1
ATOM 1318 C CA . SER A 1 177 ? 0.457 -10.577 -15.306 1.00 91.06 177 SER A CA 1
ATOM 1319 C C . SER A 1 177 ? 1.188 -10.188 -14.028 1.00 91.06 177 SER A C 1
ATOM 1321 O O . SER A 1 177 ? 2.346 -9.782 -14.074 1.00 91.06 177 SER A O 1
ATOM 1323 N N . PHE A 1 178 ? 0.549 -10.400 -12.886 1.00 91.31 178 PHE A N 1
ATOM 1324 C CA . PHE A 1 178 ? 1.153 -10.334 -11.562 1.00 91.31 178 PHE A CA 1
ATOM 1325 C C . PHE A 1 178 ? 1.467 -11.745 -11.072 1.00 91.31 178 PHE A C 1
ATOM 1327 O O . PHE A 1 178 ? 0.608 -12.620 -11.137 1.00 91.31 178 PHE A O 1
ATOM 1334 N N . ARG A 1 179 ? 2.676 -11.992 -10.571 1.00 91.94 179 ARG A N 1
ATOM 1335 C CA . ARG A 1 179 ? 3.053 -13.258 -9.934 1.00 91.94 179 ARG A CA 1
ATOM 1336 C C . ARG A 1 179 ? 3.484 -13.005 -8.496 1.00 91.94 179 ARG A C 1
ATOM 1338 O O . ARG A 1 179 ? 4.447 -12.272 -8.267 1.00 91.94 179 ARG A O 1
ATOM 1345 N N . SER A 1 180 ? 2.787 -13.637 -7.555 1.00 89.12 180 SER A N 1
ATOM 1346 C CA . SER A 1 180 ? 3.063 -13.527 -6.125 1.00 89.12 180 SER A CA 1
ATOM 1347 C C . SER A 1 180 ? 4.293 -14.354 -5.718 1.00 89.12 180 SER A C 1
ATOM 1349 O O . SER A 1 180 ? 4.679 -15.289 -6.434 1.00 89.12 180 SER A O 1
ATOM 1351 N N . PRO A 1 181 ? 4.883 -14.090 -4.537 1.00 86.06 181 PRO A N 1
ATOM 1352 C CA . PRO A 1 181 ? 5.978 -14.901 -4.001 1.00 86.06 181 PRO A CA 1
ATOM 1353 C C . PRO A 1 181 ? 5.620 -16.382 -3.808 1.00 86.06 181 PRO A C 1
ATOM 1355 O O . PRO A 1 181 ? 6.497 -17.241 -3.890 1.00 86.06 181 PRO A O 1
ATOM 1358 N N . ALA A 1 182 ? 4.338 -16.695 -3.586 1.00 85.81 182 ALA A N 1
ATOM 1359 C CA . ALA A 1 182 ? 3.833 -18.065 -3.477 1.00 85.81 182 ALA A CA 1
ATOM 1360 C C . ALA A 1 182 ? 3.725 -18.781 -4.841 1.00 85.81 182 ALA A C 1
ATOM 1362 O O . ALA A 1 182 ? 3.450 -19.980 -4.897 1.00 85.81 182 ALA A O 1
ATOM 1363 N N . GLY A 1 183 ? 3.955 -18.062 -5.944 1.00 84.56 183 GLY A N 1
ATOM 1364 C CA . GLY A 1 183 ? 3.885 -18.575 -7.309 1.00 84.56 183 GLY A CA 1
ATOM 1365 C C . GLY A 1 183 ? 2.497 -18.493 -7.943 1.00 84.56 183 GLY A C 1
ATOM 1366 O O . GLY A 1 183 ? 2.354 -18.892 -9.100 1.00 84.56 183 GLY A O 1
ATOM 1367 N N . ALA A 1 184 ? 1.493 -17.963 -7.235 1.00 85.56 184 ALA A N 1
ATOM 1368 C CA . ALA A 1 184 ? 0.192 -17.666 -7.828 1.00 85.56 184 ALA A CA 1
ATOM 1369 C C . ALA A 1 184 ? 0.359 -16.589 -8.907 1.00 85.56 184 ALA A C 1
ATOM 1371 O O . ALA A 1 184 ? 1.134 -15.648 -8.736 1.00 85.56 184 ALA A O 1
ATOM 1372 N N . SER A 1 185 ? -0.334 -16.743 -10.034 1.00 88.62 185 SER A N 1
ATOM 1373 C CA . SER A 1 185 ? -0.277 -15.796 -11.146 1.00 88.62 185 SER A CA 1
ATOM 1374 C C . SER A 1 185 ? -1.660 -15.283 -11.488 1.00 88.62 185 SER A C 1
ATOM 1376 O O . SER A 1 185 ? -2.587 -16.073 -11.651 1.00 88.62 185 SER A O 1
ATOM 1378 N N . CYS A 1 186 ? -1.747 -13.980 -11.680 1.00 90.00 186 CYS A N 1
ATOM 1379 C CA . CYS A 1 186 ? -2.971 -13.236 -11.856 1.00 90.00 186 CYS A CA 1
ATOM 1380 C C . CYS A 1 186 ? -2.885 -12.355 -13.076 1.00 90.00 186 CYS A C 1
ATOM 1382 O O . CYS A 1 186 ? -1.873 -11.697 -13.297 1.00 90.00 186 CYS A O 1
ATOM 1384 N N . ARG A 1 187 ? -3.959 -12.327 -13.853 1.00 90.94 187 ARG A N 1
ATOM 1385 C CA . ARG A 1 187 ? -4.057 -11.489 -15.038 1.00 90.94 187 ARG A CA 1
ATOM 1386 C C . ARG A 1 187 ? -4.958 -10.299 -14.741 1.00 90.94 187 ARG A C 1
ATOM 1388 O O . ARG A 1 187 ? -6.052 -10.475 -14.217 1.00 90.94 187 ARG A O 1
ATOM 1395 N N . ILE A 1 188 ? -4.478 -9.111 -15.080 1.00 89.00 188 ILE A N 1
ATOM 1396 C CA . ILE A 1 188 ? -5.143 -7.831 -14.853 1.00 89.00 188 ILE A CA 1
ATOM 1397 C C . ILE A 1 188 ? -5.338 -7.181 -16.214 1.00 89.00 188 ILE A C 1
ATOM 1399 O O . ILE A 1 188 ? -4.366 -6.903 -16.915 1.00 89.00 188 ILE A O 1
ATOM 1403 N N . GLU A 1 189 ? -6.592 -6.951 -16.597 1.00 87.31 189 GLU A N 1
ATOM 1404 C CA . GLU A 1 189 ? -6.976 -6.424 -17.915 1.00 87.31 189 GLU A CA 1
ATOM 1405 C C . GLU A 1 189 ? -6.758 -4.898 -18.022 1.00 87.31 189 GLU A C 1
ATOM 1407 O O . GLU A 1 189 ? -7.644 -4.159 -18.444 1.00 87.31 189 GLU A O 1
ATOM 1412 N N . SER A 1 190 ? -5.593 -4.409 -17.586 1.00 84.50 190 SER A N 1
ATOM 1413 C CA . SER A 1 190 ? -5.172 -3.010 -17.705 1.00 84.50 190 SER A CA 1
ATOM 1414 C C . SER A 1 190 ? -3.648 -2.896 -17.728 1.00 84.50 190 SER A C 1
ATOM 1416 O O . SER A 1 190 ? -2.968 -3.497 -16.894 1.00 84.50 190 SER A O 1
ATOM 1418 N N . THR A 1 191 ? -3.111 -2.085 -18.644 1.00 78.31 191 THR A N 1
ATOM 1419 C CA . THR A 1 191 ? -1.698 -1.664 -18.642 1.00 78.31 191 THR A CA 1
ATOM 1420 C C . THR A 1 191 ? -1.400 -0.545 -17.649 1.00 78.31 191 THR A C 1
ATOM 1422 O O . THR A 1 191 ? -0.238 -0.310 -17.349 1.00 78.31 191 THR A O 1
ATOM 1425 N N . GLU A 1 192 ? -2.433 0.141 -17.161 1.00 80.94 192 GLU A N 1
ATOM 1426 C CA . GLU A 1 192 ? -2.355 1.290 -16.246 1.00 80.94 192 GLU A CA 1
ATOM 1427 C C . GLU A 1 192 ? -2.738 0.874 -14.815 1.00 80.94 192 GLU A C 1
ATOM 1429 O O . GLU A 1 192 ? -3.310 1.647 -14.057 1.00 80.94 192 GLU A O 1
ATOM 1434 N N . ALA A 1 193 ? -2.534 -0.397 -14.464 1.00 85.56 193 ALA A N 1
ATOM 1435 C CA . ALA A 1 193 ? -2.851 -0.888 -13.129 1.00 85.56 193 ALA A CA 1
ATOM 1436 C C . ALA A 1 193 ? -1.846 -0.341 -12.102 1.00 85.56 193 ALA A C 1
ATOM 1438 O O . ALA A 1 193 ? -0.639 -0.557 -12.239 1.00 85.56 193 ALA A O 1
ATOM 1439 N N . GLU A 1 194 ? -2.343 0.305 -11.049 1.00 87.50 194 GLU A N 1
ATOM 1440 C CA . GLU A 1 194 ? -1.558 0.634 -9.861 1.00 87.50 194 GLU A CA 1
ATOM 1441 C C . GLU A 1 194 ? -1.591 -0.555 -8.893 1.00 87.50 194 GLU A C 1
ATOM 1443 O O . GLU A 1 194 ? -2.651 -1.052 -8.506 1.00 87.50 194 GLU A O 1
ATOM 1448 N N . PHE A 1 195 ? -0.413 -1.010 -8.473 1.00 86.94 195 PHE A N 1
ATOM 1449 C CA . PHE A 1 195 ? -0.255 -2.106 -7.526 1.00 86.94 195 PHE A CA 1
ATOM 1450 C C . PHE A 1 195 ? 0.142 -1.565 -6.157 1.00 86.94 195 PHE A C 1
ATOM 1452 O O . PHE A 1 195 ? 1.228 -1.001 -6.001 1.00 86.94 195 PHE A O 1
ATOM 1459 N N . ASN A 1 196 ? -0.687 -1.808 -5.145 1.00 87.56 196 ASN A N 1
ATOM 1460 C CA . ASN A 1 196 ? -0.361 -1.563 -3.747 1.00 87.56 196 ASN A CA 1
ATOM 1461 C C . ASN A 1 196 ? 0.111 -2.862 -3.080 1.00 87.56 196 ASN A C 1
ATOM 1463 O O . ASN A 1 196 ? -0.684 -3.680 -2.618 1.00 87.56 196 ASN A O 1
ATOM 1467 N N . LEU A 1 197 ? 1.431 -3.034 -2.999 1.00 87.19 197 LEU A N 1
ATOM 1468 C CA . LEU A 1 197 ? 2.067 -4.289 -2.572 1.00 87.19 197 LEU A CA 1
ATOM 1469 C C . LEU A 1 197 ? 2.055 -4.520 -1.054 1.00 87.19 197 LEU A C 1
ATOM 1471 O O . LEU A 1 197 ? 2.509 -5.571 -0.598 1.00 87.19 197 LEU A O 1
ATOM 1475 N N . LEU A 1 198 ? 1.580 -3.534 -0.285 1.00 82.94 198 LEU A N 1
ATOM 1476 C CA . LEU A 1 198 ? 1.490 -3.583 1.178 1.00 82.94 198 LEU A CA 1
ATOM 1477 C C . LEU A 1 198 ? 0.070 -3.890 1.678 1.00 82.94 198 LEU A C 1
ATOM 1479 O O . LEU A 1 198 ? -0.117 -4.362 2.800 1.00 82.94 198 LEU A O 1
ATOM 1483 N N . THR A 1 199 ? -0.948 -3.529 0.896 1.00 74.62 199 THR A N 1
ATOM 1484 C CA . THR A 1 199 ? -2.357 -3.766 1.252 1.00 74.62 199 THR A CA 1
ATOM 1485 C C . THR A 1 199 ? -3.026 -4.797 0.356 1.00 74.62 199 THR A C 1
ATOM 1487 O O . THR A 1 199 ? -4.220 -5.034 0.514 1.00 74.62 199 THR A O 1
ATOM 1490 N N . GLY A 1 200 ? -2.295 -5.310 -0.632 1.00 71.25 200 GLY A N 1
ATOM 1491 C CA . GLY A 1 200 ? -2.812 -6.218 -1.640 1.00 71.25 200 GLY A CA 1
ATOM 1492 C C . GLY A 1 200 ? -3.857 -5.591 -2.571 1.00 71.25 200 GLY A C 1
ATOM 1493 O O . GLY A 1 200 ? -4.574 -6.307 -3.261 1.00 71.25 200 GLY A O 1
ATOM 1494 N N . GLY A 1 201 ? -3.981 -4.261 -2.578 1.00 74.38 201 GLY A N 1
ATOM 1495 C CA . GLY A 1 201 ? -4.924 -3.555 -3.439 1.00 74.38 201 GLY A CA 1
ATOM 1496 C C . GLY A 1 201 ? -4.371 -3.395 -4.851 1.00 74.38 201 GLY A C 1
ATOM 1497 O O . GLY A 1 201 ? -3.200 -3.062 -5.022 1.00 74.38 201 GLY A O 1
ATOM 1498 N N . ILE A 1 202 ? -5.223 -3.578 -5.855 1.00 75.56 202 ILE A N 1
ATOM 1499 C CA . ILE A 1 202 ? -4.942 -3.141 -7.221 1.00 75.56 202 ILE A CA 1
ATOM 1500 C C . ILE A 1 202 ? -5.981 -2.097 -7.588 1.00 75.56 202 ILE A C 1
ATOM 1502 O O . ILE A 1 202 ? -7.168 -2.416 -7.668 1.00 75.56 202 ILE A O 1
ATOM 1506 N N . ASP A 1 203 ? -5.527 -0.868 -7.817 1.00 73.81 203 ASP A N 1
ATOM 1507 C CA . ASP A 1 203 ? -6.343 0.118 -8.510 1.00 73.81 203 ASP A CA 1
ATOM 1508 C C . ASP A 1 203 ? -6.097 -0.067 -10.004 1.00 73.81 203 ASP A C 1
ATOM 1510 O O . ASP A 1 203 ? -5.161 0.456 -10.607 1.00 73.81 203 ASP A O 1
ATOM 1514 N N . ALA A 1 204 ? -6.905 -0.940 -10.586 1.00 64.38 204 ALA A N 1
ATOM 1515 C CA . ALA A 1 204 ? -7.017 -1.047 -12.018 1.00 64.38 204 ALA A CA 1
ATOM 1516 C C . ALA A 1 204 ? -8.404 -0.537 -12.372 1.00 64.38 204 ALA A C 1
ATOM 1518 O O . ALA A 1 204 ? -9.400 -0.978 -11.798 1.00 64.38 204 ALA A O 1
ATOM 1519 N N . ASN A 1 205 ? -8.500 0.292 -13.407 1.00 68.44 205 ASN A N 1
ATOM 1520 C CA . ASN A 1 205 ? -9.772 0.599 -14.065 1.00 68.44 205 ASN A CA 1
ATOM 1521 C C . ASN A 1 205 ? -10.343 -0.637 -14.817 1.00 68.44 205 ASN A C 1
ATOM 1523 O O . ASN A 1 205 ? -10.926 -0.525 -15.894 1.00 68.44 205 ASN A O 1
ATOM 1527 N N . ALA A 1 206 ? -10.101 -1.839 -14.287 1.00 63.69 206 ALA A N 1
ATOM 1528 C CA . ALA A 1 206 ? -10.342 -3.145 -14.867 1.00 63.69 206 ALA A CA 1
ATOM 1529 C C . ALA A 1 206 ? -10.727 -4.165 -13.786 1.00 63.69 206 ALA A C 1
ATOM 1531 O O . ALA A 1 206 ? -10.532 -3.966 -12.590 1.00 63.69 206 ALA A O 1
ATOM 1532 N N . THR A 1 207 ? -11.292 -5.288 -14.228 1.00 72.50 207 THR A N 1
ATOM 1533 C CA . THR A 1 207 ? -11.701 -6.380 -13.344 1.00 72.50 207 THR A CA 1
ATOM 1534 C C . THR A 1 207 ? -10.479 -7.108 -12.788 1.00 72.50 207 THR A C 1
ATOM 1536 O O . THR A 1 207 ? -9.669 -7.642 -13.545 1.00 72.50 207 THR A O 1
ATOM 1539 N N . VAL A 1 208 ? -10.381 -7.145 -11.462 1.00 74.56 208 VAL A N 1
ATOM 1540 C CA . VAL A 1 208 ? -9.371 -7.895 -10.713 1.00 74.56 208 VAL A CA 1
ATOM 1541 C C . VAL A 1 208 ? -9.988 -9.238 -10.292 1.00 74.56 208 VAL A C 1
ATOM 1543 O O . VAL A 1 208 ? -11.095 -9.225 -9.753 1.00 74.56 208 VAL A O 1
ATOM 1546 N N . PRO A 1 209 ? -9.353 -10.394 -10.561 1.00 77.56 209 PRO A N 1
ATOM 1547 C CA . PRO A 1 209 ? -9.878 -11.682 -10.110 1.00 77.56 209 PRO A CA 1
ATOM 1548 C C . PRO A 1 209 ? -9.896 -11.798 -8.577 1.00 77.56 209 PRO A C 1
ATOM 1550 O O . PRO A 1 209 ? -8.942 -11.398 -7.910 1.00 77.56 209 PRO A O 1
ATOM 1553 N N . ASP A 1 210 ? -10.961 -12.388 -8.025 1.00 74.94 210 ASP A N 1
ATOM 1554 C CA . ASP A 1 210 ? -11.153 -12.545 -6.571 1.00 74.94 210 ASP A CA 1
ATOM 1555 C C . ASP A 1 210 ? -10.111 -13.469 -5.906 1.00 74.94 210 ASP A C 1
ATOM 1557 O O . ASP A 1 210 ? -9.942 -13.449 -4.688 1.00 74.94 210 ASP A O 1
ATOM 1561 N N . ASP A 1 211 ? -9.439 -14.324 -6.681 1.00 76.19 211 ASP A N 1
ATOM 1562 C CA . ASP A 1 211 ? -8.483 -15.330 -6.207 1.00 76.19 211 ASP A CA 1
ATOM 1563 C C . ASP A 1 211 ? -7.031 -14.847 -6.204 1.00 76.19 211 ASP A C 1
ATOM 1565 O O . ASP A 1 211 ? -6.103 -15.626 -5.967 1.00 76.19 211 ASP A O 1
ATOM 1569 N N . CYS A 1 212 ? -6.823 -13.562 -6.453 1.00 77.19 212 CYS A N 1
ATOM 1570 C CA . CYS A 1 212 ? -5.490 -13.030 -6.544 1.00 77.19 212 CYS A CA 1
ATOM 1571 C C . CYS A 1 212 ? -4.909 -12.601 -5.203 1.00 77.19 212 CYS A C 1
ATOM 1573 O O . CYS A 1 212 ? -5.414 -11.720 -4.513 1.00 77.19 212 CYS A O 1
ATOM 1575 N N . GLU A 1 213 ? -3.794 -13.237 -4.855 1.00 75.94 213 GLU A N 1
ATOM 1576 C CA . GLU A 1 213 ? -3.031 -12.945 -3.650 1.00 75.94 213 GLU A CA 1
ATOM 1577 C C . GLU A 1 213 ? -1.936 -11.920 -3.963 1.00 75.94 213 GLU A C 1
ATOM 1579 O O . GLU A 1 213 ? -0.996 -12.198 -4.715 1.00 75.94 213 GLU A O 1
ATOM 1584 N N . TYR A 1 214 ? -2.074 -10.731 -3.383 1.00 73.00 214 TYR A N 1
ATOM 1585 C CA . TYR A 1 214 ? -1.244 -9.559 -3.680 1.00 73.00 214 TYR A CA 1
ATOM 1586 C C . TYR A 1 214 ? -0.356 -9.113 -2.516 1.00 73.00 214 TYR A C 1
ATOM 1588 O O . TYR A 1 214 ? 0.505 -8.251 -2.699 1.00 73.00 214 TYR A O 1
ATOM 1596 N N . ASP A 1 215 ? -0.536 -9.707 -1.335 1.00 66.69 215 ASP A N 1
ATOM 1597 C CA . ASP A 1 215 ? 0.267 -9.408 -0.153 1.00 66.69 215 ASP A CA 1
ATOM 1598 C C . ASP A 1 215 ? 1.671 -9.977 -0.331 1.00 66.69 215 ASP A C 1
ATOM 1600 O O . ASP A 1 215 ? 1.946 -11.159 -0.118 1.00 66.69 215 ASP A O 1
ATOM 1604 N N . ALA A 1 216 ? 2.578 -9.119 -0.775 1.00 74.31 216 ALA A N 1
ATOM 1605 C CA . ALA A 1 216 ? 3.955 -9.509 -0.998 1.00 74.31 216 ALA A CA 1
ATOM 1606 C C . ALA A 1 216 ? 4.915 -8.860 -0.001 1.00 74.31 216 ALA A C 1
ATOM 1608 O O . ALA A 1 216 ? 5.915 -9.486 0.378 1.00 74.31 216 ALA A O 1
ATOM 1609 N N . ILE A 1 217 ? 4.586 -7.647 0.451 1.00 85.25 217 ILE A N 1
ATOM 1610 C CA . ILE A 1 217 ? 5.292 -6.924 1.505 1.00 85.25 217 ILE A CA 1
ATOM 1611 C C . ILE A 1 217 ? 4.448 -6.976 2.777 1.00 85.25 217 ILE A C 1
ATOM 1613 O O . ILE A 1 217 ? 3.296 -6.554 2.789 1.00 85.25 217 ILE A O 1
ATOM 1617 N N . ASP A 1 218 ? 5.033 -7.482 3.857 1.00 85.44 218 ASP A N 1
ATOM 1618 C CA . ASP A 1 218 ? 4.366 -7.582 5.146 1.00 85.44 218 ASP A CA 1
ATOM 1619 C C . ASP A 1 218 ? 4.419 -6.238 5.872 1.00 85.44 218 ASP A C 1
ATOM 1621 O O . ASP A 1 218 ? 5.475 -5.608 6.001 1.00 85.44 218 ASP A O 1
ATOM 1625 N N . ARG A 1 219 ? 3.276 -5.821 6.418 1.00 83.56 219 ARG A N 1
ATOM 1626 C CA . ARG A 1 219 ? 3.208 -4.653 7.300 1.00 83.56 219 ARG A CA 1
ATOM 1627 C C . ARG A 1 219 ? 3.965 -4.911 8.601 1.00 83.56 219 ARG A C 1
ATOM 1629 O O . ARG A 1 219 ? 3.844 -5.979 9.197 1.00 83.56 219 ARG A O 1
ATOM 1636 N N . GLY A 1 220 ? 4.680 -3.893 9.076 1.00 82.06 220 GLY A N 1
ATOM 1637 C CA . GLY A 1 220 ? 5.392 -3.941 10.356 1.00 82.06 220 GLY A CA 1
ATOM 1638 C C . GLY A 1 220 ? 6.673 -4.778 10.345 1.00 82.06 220 GLY A C 1
ATOM 1639 O O . GLY A 1 220 ? 7.239 -5.014 11.409 1.00 82.06 220 GLY A O 1
ATOM 1640 N N . ILE A 1 221 ? 7.124 -5.234 9.173 1.00 89.38 221 ILE A N 1
ATOM 1641 C CA . ILE A 1 221 ? 8.397 -5.938 9.005 1.00 89.38 221 ILE A CA 1
ATOM 1642 C C . ILE A 1 221 ? 9.467 -4.957 8.523 1.00 89.38 221 ILE A C 1
ATOM 1644 O O . ILE A 1 221 ? 9.229 -4.154 7.618 1.00 89.38 221 ILE A O 1
ATOM 1648 N N . GLU A 1 222 ? 10.655 -5.040 9.122 1.00 89.81 222 GLU A N 1
ATOM 1649 C CA . GLU A 1 222 ? 11.836 -4.316 8.657 1.00 89.81 222 GLU A CA 1
ATOM 1650 C C . GLU A 1 222 ? 12.502 -5.075 7.505 1.00 89.81 222 GLU A C 1
ATOM 1652 O O . GLU A 1 222 ? 12.762 -6.282 7.578 1.00 89.81 222 GLU A O 1
ATOM 1657 N N . TYR A 1 223 ? 12.770 -4.354 6.419 1.00 91.69 223 TYR A N 1
ATOM 1658 C CA . TYR A 1 223 ? 13.434 -4.882 5.239 1.00 91.69 223 TYR A CA 1
ATOM 1659 C C . TYR A 1 223 ? 14.880 -4.408 5.173 1.00 91.69 223 TYR A C 1
ATOM 1661 O O . TYR A 1 223 ? 15.145 -3.206 5.172 1.00 91.69 223 TYR A O 1
ATOM 1669 N N . GLU A 1 224 ? 15.815 -5.353 5.020 1.00 92.19 224 GLU A N 1
ATOM 1670 C CA . GLU A 1 224 ? 17.206 -5.022 4.702 1.00 92.19 224 GLU A CA 1
ATOM 1671 C C . GLU A 1 224 ? 17.272 -4.329 3.338 1.00 92.19 224 GLU A C 1
ATOM 1673 O O . GLU A 1 224 ? 18.011 -3.362 3.144 1.00 92.19 224 GLU A O 1
ATOM 1678 N N . THR A 1 225 ? 16.506 -4.845 2.373 1.00 92.00 225 THR A N 1
ATOM 1679 C CA . THR A 1 225 ? 16.362 -4.211 1.070 1.00 92.00 225 THR A CA 1
ATOM 1680 C C . THR A 1 225 ? 15.083 -4.644 0.367 1.00 92.00 225 THR A C 1
ATOM 1682 O O . THR A 1 225 ? 14.733 -5.823 0.339 1.00 92.00 225 THR A O 1
ATOM 1685 N N . ILE A 1 226 ? 14.419 -3.691 -0.275 1.00 92.00 226 ILE A N 1
ATOM 1686 C CA . ILE A 1 226 ? 13.503 -3.936 -1.380 1.00 92.00 226 ILE A CA 1
ATOM 1687 C C . ILE A 1 226 ? 14.114 -3.337 -2.629 1.00 92.00 226 ILE A C 1
ATOM 1689 O O . ILE A 1 226 ? 14.443 -2.155 -2.662 1.00 92.00 226 ILE A O 1
ATOM 1693 N N . ARG A 1 227 ? 14.273 -4.155 -3.661 1.00 91.94 227 ARG A N 1
ATOM 1694 C CA . ARG A 1 227 ? 14.870 -3.767 -4.932 1.00 91.94 227 ARG A CA 1
ATOM 1695 C C . ARG A 1 227 ? 13.855 -3.970 -6.046 1.00 91.94 227 ARG A C 1
ATOM 1697 O O . ARG A 1 227 ? 13.271 -5.042 -6.149 1.00 91.94 227 ARG A O 1
ATOM 1704 N N . VAL A 1 228 ? 13.666 -2.945 -6.869 1.00 90.31 228 VAL A N 1
ATOM 1705 C CA . VAL A 1 228 ? 12.786 -2.993 -8.042 1.00 90.31 228 VAL A CA 1
ATOM 1706 C C . VAL A 1 228 ? 13.664 -3.072 -9.281 1.00 90.31 228 VAL A C 1
ATOM 1708 O O . VAL A 1 228 ? 14.381 -2.131 -9.607 1.00 90.31 228 VAL A O 1
ATOM 1711 N N . ASP A 1 229 ? 13.633 -4.213 -9.948 1.00 88.31 229 ASP A N 1
ATOM 1712 C CA . ASP A 1 229 ? 14.433 -4.528 -11.120 1.00 88.31 229 ASP A CA 1
ATOM 1713 C C . ASP A 1 229 ? 13.569 -4.540 -12.373 1.00 88.31 229 ASP A C 1
ATOM 1715 O O . ASP A 1 229 ? 12.957 -5.564 -12.678 1.00 88.31 229 ASP A O 1
ATOM 1719 N N . PRO A 1 230 ? 13.525 -3.440 -13.137 1.00 79.50 230 PRO A N 1
ATOM 1720 C CA . PRO A 1 230 ? 13.131 -3.546 -14.529 1.00 79.50 230 PRO A CA 1
ATOM 1721 C C . PRO A 1 230 ? 14.152 -4.430 -15.262 1.00 79.50 230 PRO A C 1
ATOM 1723 O O . PRO A 1 230 ? 15.364 -4.217 -15.153 1.00 79.50 230 PRO A O 1
ATOM 1726 N N . THR A 1 231 ? 13.686 -5.445 -15.985 1.00 76.06 231 THR A N 1
ATOM 1727 C CA . THR A 1 231 ? 14.548 -6.184 -16.919 1.00 76.06 231 THR A CA 1
ATOM 1728 C C . THR A 1 231 ? 14.984 -5.247 -18.052 1.00 76.06 231 THR A C 1
ATOM 1730 O O . THR A 1 231 ? 14.178 -4.448 -18.498 1.00 76.06 231 THR A O 1
ATOM 1733 N N . SER A 1 232 ? 16.287 -5.282 -18.379 1.00 67.44 232 SER A N 1
ATOM 1734 C CA . SER A 1 232 ? 17.082 -4.509 -19.370 1.00 67.44 232 SER A CA 1
ATOM 1735 C C . SER A 1 232 ? 16.624 -3.115 -19.832 1.00 67.44 232 SER A C 1
ATOM 1737 O O . SER A 1 232 ? 17.410 -2.179 -19.679 1.00 67.44 232 SER A O 1
ATOM 1739 N N . ASP A 1 233 ? 15.427 -2.959 -20.386 1.00 66.44 233 ASP A N 1
ATOM 1740 C CA . ASP A 1 233 ? 14.913 -1.736 -21.000 1.00 66.44 233 ASP A CA 1
ATOM 1741 C C . ASP A 1 233 ? 13.587 -1.236 -20.366 1.00 66.44 233 ASP A C 1
ATOM 1743 O O . ASP A 1 233 ? 13.060 -0.195 -20.779 1.00 66.44 233 ASP A O 1
ATOM 1747 N N . ALA A 1 234 ? 13.073 -1.904 -19.318 1.00 66.31 234 ALA A N 1
ATOM 1748 C CA . ALA A 1 234 ? 11.725 -1.648 -18.828 1.00 66.31 234 ALA A CA 1
ATOM 1749 C C . ALA A 1 234 ? 11.685 -0.297 -18.125 1.00 66.31 234 ALA A C 1
ATOM 1751 O O . ALA A 1 234 ? 12.417 -0.024 -17.167 1.00 66.31 234 ALA A O 1
ATOM 1752 N N . VAL A 1 235 ? 10.792 0.573 -18.587 1.00 68.62 235 VAL A N 1
ATOM 1753 C CA . VAL A 1 235 ? 10.565 1.851 -17.920 1.00 68.62 235 VAL A CA 1
ATOM 1754 C C . VAL A 1 235 ? 9.649 1.604 -16.734 1.00 68.62 235 VAL A C 1
ATOM 1756 O O . VAL A 1 235 ? 8.464 1.304 -16.890 1.00 68.62 235 VAL A O 1
ATOM 1759 N N . LEU A 1 236 ? 10.208 1.763 -15.536 1.00 75.06 236 LEU A N 1
ATOM 1760 C CA . LEU A 1 236 ? 9.408 1.904 -14.331 1.00 75.06 236 LEU A CA 1
ATOM 1761 C C . LEU A 1 236 ? 8.572 3.179 -14.490 1.00 75.06 236 LEU A C 1
ATOM 1763 O O . LEU A 1 236 ? 9.152 4.256 -14.643 1.00 75.06 236 LEU A O 1
ATOM 1767 N N . GLY A 1 237 ? 7.245 3.033 -14.518 1.00 81.12 237 GLY A N 1
ATOM 1768 C CA . GLY A 1 237 ? 6.304 4.122 -14.768 1.00 81.12 237 GLY A CA 1
ATOM 1769 C C . GLY A 1 237 ? 6.338 5.129 -13.633 1.00 81.12 237 GLY A C 1
ATOM 1770 O O . GLY A 1 237 ? 7.170 6.030 -13.640 1.00 81.12 237 GLY A O 1
ATOM 1771 N N . SER A 1 238 ? 5.468 4.957 -12.648 1.00 86.38 238 SER A N 1
ATOM 1772 C CA . SER A 1 238 ? 5.491 5.729 -11.410 1.00 86.38 238 SER A CA 1
ATOM 1773 C C . SER A 1 238 ? 5.657 4.789 -10.213 1.00 86.38 238 SER A C 1
ATOM 1775 O O . SER A 1 238 ? 5.311 3.607 -10.260 1.00 86.38 238 SER A O 1
ATOM 1777 N N . TYR A 1 239 ? 6.263 5.281 -9.139 1.00 88.56 239 TYR A N 1
ATOM 1778 C CA . TYR A 1 239 ? 6.258 4.594 -7.853 1.00 88.56 239 TYR A CA 1
ATOM 1779 C C . TYR A 1 239 ? 6.090 5.609 -6.724 1.00 88.56 239 TYR A C 1
ATOM 1781 O O . TYR A 1 239 ? 6.546 6.745 -6.846 1.00 88.56 239 TYR A O 1
ATOM 1789 N N . ASP A 1 240 ? 5.446 5.188 -5.636 1.00 88.31 240 ASP A N 1
ATOM 1790 C CA . ASP A 1 240 ? 5.336 5.922 -4.370 1.00 88.31 240 ASP A CA 1
ATOM 1791 C C . ASP A 1 240 ? 5.642 4.942 -3.237 1.00 88.31 240 ASP A C 1
ATOM 1793 O O . ASP A 1 240 ? 4.821 4.091 -2.872 1.00 88.31 240 ASP A O 1
ATOM 1797 N N . VAL A 1 241 ? 6.869 5.016 -2.725 1.00 87.00 241 VAL A N 1
ATOM 1798 C CA . VAL A 1 241 ? 7.337 4.168 -1.628 1.00 87.00 241 VAL A CA 1
ATOM 1799 C C . VAL A 1 241 ? 7.627 5.042 -0.428 1.00 87.00 241 VAL A C 1
ATOM 1801 O O . VAL A 1 241 ? 8.376 6.010 -0.530 1.00 87.00 241 VAL A O 1
ATOM 1804 N N . VAL A 1 242 ? 7.075 4.668 0.721 1.00 85.81 242 VAL A N 1
ATOM 1805 C CA . VAL A 1 242 ? 7.399 5.308 1.991 1.00 85.81 242 VAL A CA 1
ATOM 1806 C C . VAL A 1 242 ? 8.040 4.290 2.910 1.00 85.81 242 VAL 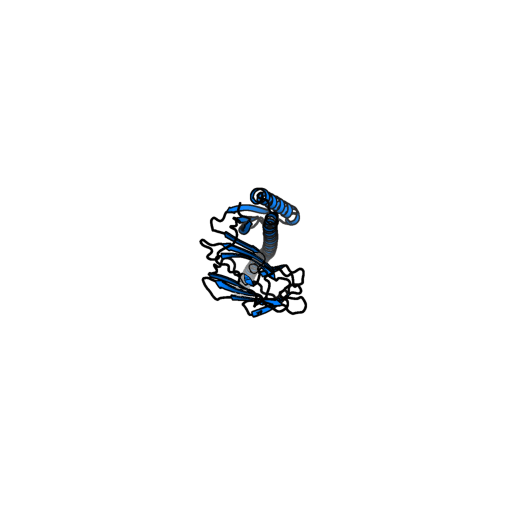A C 1
ATOM 1808 O O . VAL A 1 242 ? 7.441 3.250 3.202 1.00 85.81 242 VAL A O 1
ATOM 1811 N N . SER A 1 243 ? 9.256 4.593 3.358 1.00 87.25 243 SER A N 1
ATOM 1812 C CA . SER A 1 243 ? 9.981 3.778 4.324 1.00 87.25 243 SER A CA 1
ATOM 1813 C C . SER A 1 243 ? 10.245 4.537 5.618 1.00 87.25 243 SER A C 1
ATOM 1815 O O . SER A 1 243 ? 10.384 5.762 5.632 1.00 87.25 243 SER A O 1
ATOM 1817 N N . ARG A 1 244 ? 10.287 3.785 6.718 1.00 84.81 244 ARG A N 1
ATOM 1818 C CA . ARG A 1 244 ? 10.558 4.262 8.075 1.00 84.81 244 ARG A CA 1
ATOM 1819 C C . ARG A 1 244 ? 11.764 3.530 8.639 1.00 84.81 244 ARG A C 1
ATOM 1821 O O . ARG A 1 244 ? 11.895 2.320 8.472 1.00 84.81 244 ARG A O 1
ATOM 1828 N N . GLY A 1 245 ? 12.628 4.238 9.351 1.00 76.94 245 GLY A N 1
ATOM 1829 C CA . GLY A 1 245 ? 13.717 3.596 10.078 1.00 76.94 245 GLY A CA 1
ATOM 1830 C C . GLY A 1 245 ? 14.759 4.592 10.569 1.00 76.94 245 GLY A C 1
ATOM 1831 O O . GLY A 1 245 ? 14.895 5.669 10.003 1.00 76.94 245 GLY A O 1
ATOM 1832 N N . PRO A 1 246 ? 15.535 4.246 11.609 1.00 60.41 246 PRO A N 1
ATOM 1833 C CA . PRO A 1 246 ? 16.476 5.176 12.233 1.00 60.41 246 PRO A CA 1
ATOM 1834 C C . PRO A 1 246 ? 17.648 5.576 11.327 1.00 60.41 246 PRO A C 1
ATOM 1836 O O . PRO A 1 246 ? 18.383 6.486 11.685 1.00 60.41 246 PRO A O 1
ATOM 1839 N N . ASN A 1 247 ? 17.868 4.875 10.209 1.00 61.53 247 ASN A N 1
ATOM 1840 C CA . ASN A 1 247 ? 18.897 5.175 9.214 1.00 61.53 247 ASN A CA 1
ATOM 1841 C C . ASN A 1 247 ? 18.541 4.494 7.882 1.00 61.53 247 ASN A C 1
ATOM 1843 O O . ASN A 1 247 ? 19.061 3.401 7.628 1.00 61.53 247 ASN A O 1
ATOM 1847 N N . PRO A 1 248 ? 17.687 5.084 7.027 1.00 63.75 248 PRO A N 1
ATOM 1848 C CA . PRO A 1 248 ? 17.508 4.569 5.675 1.00 63.75 248 PRO A CA 1
ATOM 1849 C C . PRO A 1 248 ? 18.877 4.559 4.975 1.00 63.75 248 PRO A C 1
ATOM 1851 O O . PRO A 1 248 ? 19.495 5.595 4.717 1.00 63.75 248 PRO A O 1
ATOM 1854 N N . ARG A 1 249 ? 19.409 3.363 4.719 1.00 66.00 249 ARG A N 1
ATOM 1855 C CA . ARG A 1 249 ? 20.662 3.126 3.985 1.00 66.00 249 ARG A CA 1
ATOM 1856 C C . ARG A 1 249 ? 20.492 3.520 2.525 1.00 66.00 249 ARG A C 1
ATOM 1858 O O . ARG A 1 249 ? 21.477 3.835 1.846 1.00 66.00 249 ARG A O 1
ATOM 1865 N N . THR A 1 250 ? 19.256 3.511 2.035 1.00 69.75 250 THR A N 1
ATOM 1866 C CA . THR A 1 250 ? 18.898 4.039 0.728 1.00 69.75 250 THR A CA 1
ATOM 1867 C C . THR A 1 250 ? 19.156 5.540 0.677 1.00 69.75 250 THR A C 1
ATOM 1869 O O . THR A 1 250 ? 18.440 6.350 1.260 1.00 69.75 250 THR A O 1
ATOM 1872 N N . ARG A 1 251 ? 20.173 5.935 -0.097 1.00 65.56 251 ARG A N 1
ATOM 1873 C CA . ARG A 1 251 ? 20.402 7.344 -0.431 1.00 65.56 251 ARG A CA 1
ATOM 1874 C C . ARG A 1 251 ? 19.297 7.870 -1.347 1.00 65.56 251 ARG A C 1
ATOM 1876 O O . ARG A 1 251 ? 19.044 7.283 -2.397 1.00 65.56 251 ARG A O 1
ATOM 1883 N N . GLY A 1 252 ? 18.756 9.033 -0.998 1.00 70.56 252 GLY A N 1
ATOM 1884 C CA . GLY A 1 252 ? 17.692 9.715 -1.736 1.00 70.56 252 GLY A CA 1
ATOM 1885 C C . GLY A 1 252 ? 16.387 9.732 -0.943 1.00 70.56 252 GLY A C 1
ATOM 1886 O O . GLY A 1 252 ? 16.385 9.373 0.233 1.00 70.56 252 GLY A O 1
ATOM 1887 N N . GLY A 1 253 ? 15.304 10.133 -1.603 1.00 68.38 253 GLY A N 1
ATOM 1888 C CA . GLY A 1 253 ? 13.997 10.299 -0.974 1.00 68.38 253 GLY A CA 1
ATOM 1889 C C . GLY A 1 253 ? 13.900 11.620 -0.223 1.00 68.38 253 GLY A C 1
ATOM 1890 O O . GLY A 1 253 ? 14.822 12.021 0.503 1.00 68.38 253 GLY A O 1
ATOM 1891 N N . ASP A 1 254 ? 12.776 12.288 -0.415 1.00 75.31 254 ASP A N 1
ATOM 1892 C CA . ASP A 1 254 ? 12.462 13.485 0.339 1.00 75.31 254 ASP A CA 1
ATOM 1893 C C . ASP A 1 254 ? 12.123 13.057 1.775 1.00 75.31 254 ASP A C 1
ATOM 1895 O O . ASP A 1 254 ? 11.565 11.967 1.981 1.00 75.31 254 ASP A O 1
ATOM 1899 N N . PRO A 1 255 ? 12.540 13.829 2.797 1.00 68.94 255 PRO A N 1
ATOM 1900 C CA . PRO A 1 255 ? 12.011 13.611 4.138 1.00 68.94 255 PRO A CA 1
ATOM 1901 C C . PRO A 1 255 ? 10.482 13.633 4.053 1.00 68.94 255 PRO A C 1
ATOM 1903 O O . PRO A 1 255 ? 9.936 14.307 3.195 1.00 68.94 255 PRO A O 1
ATOM 1906 N N . ALA A 1 256 ? 9.789 12.871 4.882 1.00 66.75 256 ALA A N 1
ATOM 1907 C CA . ALA A 1 256 ? 8.332 12.905 4.932 1.00 66.75 256 ALA A CA 1
ATOM 1908 C C . ALA A 1 256 ? 7.881 13.006 6.386 1.00 66.75 256 ALA A C 1
ATOM 1910 O O . ALA A 1 256 ? 8.555 12.492 7.279 1.00 66.75 256 ALA A O 1
ATOM 1911 N N . GLY A 1 257 ? 6.756 13.669 6.626 1.00 63.44 257 GLY A N 1
ATOM 1912 C CA . GLY A 1 257 ? 6.060 13.539 7.900 1.00 63.44 257 GLY A CA 1
ATOM 1913 C C . GLY A 1 257 ? 5.305 12.214 7.899 1.00 63.44 257 GLY A C 1
ATOM 1914 O O . GLY A 1 257 ? 4.577 11.923 6.947 1.00 63.44 257 GLY A O 1
ATOM 1915 N N . VAL A 1 258 ? 5.483 11.384 8.929 1.00 63.28 258 VAL A N 1
ATOM 1916 C CA . VAL A 1 258 ? 4.496 10.337 9.226 1.00 63.28 258 VAL A CA 1
ATOM 1917 C C . VAL A 1 258 ? 3.633 10.834 10.352 1.00 63.28 258 VAL A C 1
ATOM 1919 O O . VAL A 1 258 ? 4.092 10.998 11.479 1.00 63.28 258 VAL A O 1
ATOM 1922 N N . GLU A 1 259 ? 2.371 11.015 10.016 1.00 65.81 259 GLU A N 1
ATOM 1923 C CA . GLU A 1 259 ? 1.318 11.277 10.974 1.00 65.81 259 GLU A CA 1
ATOM 1924 C C . GLU A 1 259 ? 0.500 10.006 11.121 1.00 65.81 259 GLU A C 1
ATOM 1926 O O . GLU A 1 259 ? 0.059 9.395 10.141 1.00 65.81 259 GLU A O 1
ATOM 1931 N N . PHE A 1 260 ? 0.286 9.587 12.355 1.00 69.19 260 PHE A N 1
ATOM 1932 C CA . PHE A 1 260 ? -0.698 8.567 12.661 1.00 69.19 260 PHE A CA 1
ATOM 1933 C C . PHE A 1 260 ? -1.981 9.239 13.087 1.00 69.19 260 PHE A C 1
ATOM 1935 O O . PHE A 1 260 ? -1.942 10.175 13.866 1.00 69.19 260 PHE A O 1
ATOM 1942 N N . VAL A 1 261 ? -3.109 8.705 12.649 1.00 69.50 261 VAL A N 1
ATOM 1943 C CA . VAL A 1 261 ? -4.394 8.991 13.269 1.00 69.50 261 VAL A CA 1
ATOM 1944 C C . VAL A 1 261 ? -4.731 7.792 14.138 1.00 69.50 261 VAL A C 1
ATOM 1946 O O . VAL A 1 261 ? -5.098 6.728 13.632 1.00 69.50 261 VAL A O 1
ATOM 1949 N N . ASP A 1 262 ? -4.571 7.937 15.450 1.00 77.50 262 ASP A N 1
ATOM 1950 C CA . ASP A 1 262 ? -5.101 6.961 16.393 1.00 77.50 262 ASP A CA 1
ATOM 1951 C C . ASP A 1 262 ? -6.602 7.194 16.531 1.00 77.50 262 ASP A C 1
ATOM 1953 O O . ASP A 1 262 ? -7.060 8.201 17.062 1.00 77.50 262 ASP A O 1
ATOM 1957 N N . LEU A 1 263 ? -7.370 6.245 16.008 1.00 75.44 263 LEU A N 1
ATOM 1958 C CA . LEU A 1 263 ? -8.816 6.248 16.002 1.00 75.44 263 LEU A CA 1
ATOM 1959 C C . LEU A 1 263 ? -9.339 5.354 17.124 1.00 75.44 263 LEU A C 1
ATOM 1961 O O . LEU A 1 263 ? -9.424 4.130 16.992 1.00 75.44 263 LEU A O 1
ATOM 1965 N N . GLU A 1 264 ? -9.715 5.952 18.245 1.00 81.44 264 GLU A N 1
ATOM 1966 C CA . GLU A 1 264 ? -10.377 5.234 19.327 1.00 81.44 264 GLU A CA 1
ATOM 1967 C C . GLU A 1 264 ? -11.868 5.092 19.015 1.00 81.44 264 GLU A C 1
ATOM 1969 O O . GLU A 1 264 ? -12.622 6.064 19.040 1.00 81.44 264 GLU A O 1
ATOM 1974 N N . VAL A 1 265 ? -12.302 3.866 18.717 1.00 77.44 265 VAL A N 1
ATOM 1975 C CA . VAL A 1 265 ? -13.702 3.539 18.451 1.00 77.44 265 VAL A CA 1
ATOM 1976 C C . VAL A 1 265 ? -14.295 2.846 19.666 1.00 77.44 265 VAL A C 1
ATOM 1978 O O . VAL A 1 265 ? -13.996 1.687 19.974 1.00 77.44 265 VAL A O 1
ATOM 1981 N N . ARG A 1 266 ? -15.198 3.550 20.344 1.00 81.75 266 ARG A N 1
ATOM 1982 C CA . ARG A 1 266 ? -16.011 3.000 21.424 1.00 81.75 266 ARG A CA 1
ATOM 1983 C C . ARG A 1 266 ? -17.401 2.684 20.902 1.00 81.75 266 ARG A C 1
ATOM 1985 O O . ARG A 1 266 ? -18.103 3.573 20.435 1.00 81.75 266 ARG A O 1
ATOM 1992 N N . SER A 1 267 ? -17.809 1.427 21.018 1.00 77.88 267 SER A N 1
ATOM 1993 C CA . SER A 1 267 ? -19.159 0.963 20.699 1.00 77.88 267 SER A CA 1
ATOM 1994 C C . SER A 1 267 ? -19.894 0.583 21.978 1.00 77.88 267 SER A C 1
ATOM 1996 O O . SER A 1 267 ? -19.394 -0.201 22.788 1.00 77.88 267 SER A O 1
ATOM 1998 N N . ASP A 1 268 ? -21.087 1.139 22.166 1.00 79.50 268 ASP A N 1
ATOM 1999 C CA . ASP A 1 268 ? -22.010 0.736 23.222 1.00 79.50 268 ASP A CA 1
ATOM 2000 C C . ASP A 1 268 ? -23.306 0.213 22.605 1.00 79.50 268 ASP A C 1
ATOM 2002 O O . ASP A 1 268 ? -23.991 0.927 21.876 1.00 79.50 268 ASP A O 1
ATOM 2006 N N . THR A 1 269 ? -23.615 -1.047 22.901 1.00 73.62 269 THR A N 1
ATOM 2007 C CA . THR A 1 269 ? -24.806 -1.779 22.426 1.00 73.62 269 THR A CA 1
ATOM 2008 C C . THR A 1 269 ? -25.909 -1.851 23.493 1.00 73.62 269 THR A C 1
ATOM 2010 O O . THR A 1 269 ? -26.925 -2.521 23.308 1.00 73.62 269 THR A O 1
ATOM 2013 N N . GLY A 1 270 ? -25.706 -1.228 24.659 1.00 74.31 270 GLY A N 1
ATOM 2014 C CA . GLY A 1 270 ? -26.582 -1.304 25.831 1.00 74.31 270 GLY A CA 1
ATOM 2015 C C . GLY A 1 270 ? -26.391 -2.562 26.689 1.00 74.31 270 GLY A C 1
ATOM 2016 O O . GLY A 1 270 ? -26.680 -2.531 27.883 1.00 74.31 270 GLY A O 1
ATOM 2017 N N . SER A 1 271 ? -25.883 -3.662 26.120 1.00 72.31 271 SER A N 1
ATOM 2018 C CA . SER A 1 271 ? -25.492 -4.875 26.864 1.00 72.31 271 SER A CA 1
ATOM 2019 C C . SER A 1 271 ? -23.982 -5.060 26.981 1.00 72.31 271 SER A C 1
ATOM 2021 O O . SER A 1 271 ? -23.510 -5.735 27.894 1.00 72.31 271 SER A O 1
ATOM 2023 N N . THR A 1 272 ? -23.224 -4.497 26.041 1.00 71.44 272 THR A N 1
ATOM 2024 C CA . THR A 1 272 ? -21.765 -4.572 26.015 1.00 71.44 272 THR A CA 1
ATOM 2025 C C . THR A 1 272 ? -21.177 -3.264 25.518 1.00 71.44 272 THR A C 1
ATOM 2027 O O . THR A 1 272 ? -21.648 -2.711 24.521 1.00 71.44 272 THR A O 1
ATOM 2030 N N . THR A 1 273 ? -20.122 -2.820 26.191 1.00 79.12 273 THR A N 1
ATOM 2031 C CA . THR A 1 273 ? -19.260 -1.735 25.733 1.00 79.12 273 THR A CA 1
ATOM 2032 C C . THR A 1 273 ? -17.948 -2.343 25.257 1.00 79.12 273 THR A C 1
ATOM 2034 O O . THR A 1 273 ? -17.359 -3.166 25.958 1.00 79.12 273 THR A O 1
ATOM 2037 N N . SER A 1 274 ? -17.501 -1.957 24.068 1.00 78.56 274 SER A N 1
ATOM 2038 C CA . SER A 1 274 ? -16.190 -2.315 23.535 1.00 78.56 274 SER A CA 1
ATOM 2039 C C . SER A 1 274 ? -15.467 -1.048 23.123 1.00 78.56 274 SER A C 1
ATOM 2041 O O . SER A 1 274 ? -16.067 -0.165 22.520 1.00 78.56 274 SER A O 1
ATOM 2043 N N . GLU A 1 275 ? -14.177 -0.993 23.406 1.00 81.88 275 GLU A N 1
ATOM 2044 C CA . GLU A 1 275 ? -13.292 0.104 23.031 1.00 81.88 275 GLU A CA 1
ATOM 2045 C C . GLU A 1 275 ? -12.129 -0.497 22.253 1.00 81.88 275 GLU A C 1
ATOM 2047 O O . GLU A 1 275 ? -11.597 -1.546 22.636 1.00 81.88 275 GLU A O 1
ATOM 2052 N N . ARG A 1 276 ? -11.805 0.095 21.107 1.00 78.19 276 ARG A N 1
ATOM 2053 C CA . ARG A 1 276 ? -10.733 -0.390 20.249 1.00 78.19 276 ARG A CA 1
ATOM 2054 C C . ARG A 1 276 ? -10.041 0.781 19.581 1.00 78.19 276 ARG A C 1
ATOM 2056 O O . ARG A 1 276 ? -10.691 1.567 18.905 1.00 78.19 276 ARG A O 1
ATOM 2063 N N . THR A 1 277 ? -8.728 0.851 19.734 1.00 78.56 277 THR A N 1
ATOM 2064 C CA . THR A 1 277 ? -7.894 1.813 19.015 1.00 78.56 277 THR A CA 1
ATOM 2065 C C . THR A 1 277 ? -7.479 1.220 17.674 1.00 78.56 277 THR A C 1
ATOM 2067 O O . THR A 1 277 ? -6.987 0.090 17.607 1.00 78.56 277 THR A O 1
ATOM 2070 N N . HIS A 1 278 ? -7.700 1.981 16.611 1.00 75.88 278 HIS A N 1
ATOM 2071 C CA . HIS A 1 278 ? -7.271 1.696 15.252 1.00 75.88 278 HIS A CA 1
ATOM 2072 C C . HIS A 1 278 ? -6.226 2.735 14.866 1.00 75.88 278 HIS A C 1
ATOM 2074 O O . HIS A 1 278 ? -6.532 3.916 14.822 1.00 75.88 278 HIS A O 1
ATOM 2080 N N . ARG A 1 279 ? -4.993 2.310 14.600 1.00 73.44 279 ARG A N 1
ATOM 2081 C CA . ARG A 1 279 ? -3.944 3.221 14.146 1.00 73.44 279 ARG A CA 1
ATOM 2082 C C . ARG A 1 279 ? -3.965 3.299 12.629 1.00 73.44 279 ARG A C 1
ATOM 2084 O O . ARG A 1 279 ? -3.646 2.312 11.966 1.00 73.44 279 ARG A O 1
ATOM 2091 N N . ILE A 1 280 ? -4.320 4.461 12.104 1.00 72.06 280 ILE A N 1
ATOM 2092 C CA . ILE A 1 280 ? -4.309 4.756 10.675 1.00 72.06 280 ILE A CA 1
ATOM 2093 C C . ILE A 1 280 ? -3.008 5.484 10.370 1.00 72.06 280 ILE A C 1
ATOM 2095 O O . ILE A 1 280 ? -2.671 6.469 11.017 1.00 72.06 280 ILE A O 1
ATOM 2099 N N . MET A 1 281 ? -2.246 4.979 9.408 1.00 66.94 281 MET A N 1
ATOM 2100 C CA . MET A 1 281 ? -0.944 5.546 9.071 1.00 66.94 281 MET A CA 1
ATOM 2101 C C . MET A 1 281 ? -1.047 6.557 7.941 1.00 66.94 281 MET A C 1
ATOM 2103 O O . MET A 1 281 ? -1.813 6.382 6.988 1.00 66.94 281 MET A O 1
ATOM 2107 N N . GLY A 1 282 ? -0.228 7.592 8.047 1.00 63.41 282 GLY A N 1
ATOM 2108 C CA . GLY A 1 282 ? -0.156 8.669 7.098 1.00 63.41 282 GLY A CA 1
ATOM 2109 C C . GLY A 1 282 ? 1.198 9.102 6.653 1.00 63.41 282 GLY A C 1
ATOM 2110 O O . GLY A 1 282 ? 2.175 8.892 7.352 1.00 63.41 282 GLY A O 1
ATOM 2111 N N . PHE A 1 283 ? 1.218 9.715 5.474 1.00 61.19 283 PHE A N 1
ATOM 2112 C CA . PHE A 1 283 ? 2.426 10.224 4.845 1.00 61.19 283 PHE A CA 1
ATOM 2113 C C . PHE A 1 283 ? 2.125 11.607 4.278 1.00 61.19 283 PHE A C 1
ATOM 2115 O O . PHE A 1 283 ? 1.451 11.704 3.251 1.00 61.19 283 PHE A O 1
ATOM 2122 N N . GLY A 1 284 ? 2.573 12.643 4.978 1.00 52.66 284 GLY A N 1
ATOM 2123 C CA . GLY A 1 284 ? 2.527 14.033 4.538 1.00 52.66 284 GLY A CA 1
ATOM 2124 C C . GLY A 1 284 ? 3.871 14.479 3.961 1.00 52.66 284 GLY A C 1
ATOM 2125 O O . GLY A 1 284 ? 4.910 13.845 4.190 1.00 52.66 284 GLY A O 1
ATOM 2126 N N . ASP A 1 285 ? 3.854 15.576 3.208 1.00 47.94 285 ASP A N 1
ATOM 2127 C CA . ASP A 1 285 ? 5.086 16.246 2.797 1.00 47.94 285 ASP A CA 1
ATOM 2128 C C . ASP A 1 285 ? 5.765 16.897 4.017 1.00 47.94 285 ASP A C 1
ATOM 2130 O O . ASP A 1 285 ? 5.090 17.330 4.952 1.00 47.94 285 ASP A O 1
ATOM 2134 N N . PRO A 1 286 ? 7.104 16.949 4.050 1.00 44.41 286 PRO A N 1
ATOM 2135 C CA . PRO A 1 286 ? 7.834 17.532 5.167 1.00 44.41 286 PRO A CA 1
ATOM 2136 C C . PRO A 1 286 ? 7.589 19.050 5.189 1.00 44.41 286 PRO A C 1
ATOM 2138 O O . PRO A 1 286 ? 7.907 19.744 4.221 1.00 44.41 286 PRO A O 1
ATOM 2141 N N . SER A 1 287 ? 7.031 19.571 6.284 1.00 48.84 287 SER A N 1
ATOM 2142 C CA . SER A 1 287 ? 6.884 21.017 6.525 1.00 48.84 287 SER A CA 1
ATOM 2143 C C . SER A 1 287 ? 8.225 21.735 6.692 1.00 48.84 287 SER A C 1
ATOM 2145 O O . SER A 1 287 ? 9.095 21.163 7.394 1.00 48.84 287 SER A O 1
#

Secondary structure (DSSP, 8-state):
---SSHHHHHHHHHHHHHHHHHHHHHHHHHHHHHHHHHHHHHHHHHHHHHHHHHHHHHHHHHHHHHHTTTS--TTHHHHHHHHHHHHHHHHHHHHGGG-S-EEEEEEEEEE--S-EEEEEEEE-GGG---EEEEEEEEEEEEE-TT-TT--EEEEEEESSS--EEEEEEE-SSS-EEEE-TTS-EEEES-TT-EEETTTTEEE-SSPPPTT-----S-TT-EEEEEEEEE-TT--EEEEEEEEE-SS--S---EEEB-EEEEEEEEEE-SS-EEEEEEEEE--BPP-

pLDDT: mean 73.47, std 13.77, range [32.28, 94.81]

InterPro domains:
  IPR055685 Protein of unknown function DUF7261 [PF23922] (5-126)

Foldseek 3Di:
DDDDPPVVVVVVVVVVVVVVVVVVVVCVVVVVVVVVVVVVVVVVVVVVVVVVLVVVLVVVLLVLLVVLQVPQDPCSPVVSQVVNVVSVVVSCVVPVVPALKDKDKDWDKDWDPWWKFKDKDWDFPVVPWAKWWFFWDWKKFWFDPQLQAWKKWKWWAFPDDDIFIWIWHDPNPQWIWIAGSVRDIWIWNHSGWMATQAVRDIPDPTDGDPPDDRNRDYHPTTTPMIIIDIPPGTIRHMIIIMHTDNDIPRPDGATWIKIWIFMWIWIDRVVDIDIDTDIRIHTHHDD